Protein AF-A0A852F9A1-F1 (afdb_monomer_lite)

Organism: Peucedramus taeniatus (NCBI:txid135441)

Foldseek 3Di:
DPFDKDFQDDDVDDQVNVVVVVCVVVVQEDEDPDPPDDDVCQVPDPGHYDYGDDWAFDFPPVVLLPDPPRDPVVNVCRRAFQTQKIKDKDWDFDDDQDPVQNLQGIKIWMKMFGFPGGPPDPHRMTTGPDIDIDIDHSLRVVVVVVVVLVVLQVVLVVCVVVVVDPDCVVNVVSVCCAVVVVPNCHPVSVVD

Structure (mmCIF, N/CA/C/O backbone):
data_AF-A0A852F9A1-F1
#
_entry.id   AF-A0A852F9A1-F1
#
loop_
_atom_site.group_PDB
_atom_site.id
_atom_site.type_symbol
_atom_site.label_atom_id
_atom_site.label_alt_id
_atom_site.label_comp_id
_atom_site.label_asym_id
_atom_site.label_entity_id
_atom_site.label_seq_id
_atom_site.pdbx_PDB_ins_code
_atom_site.Cartn_x
_atom_site.Cartn_y
_atom_site.Cartn_z
_atom_site.occupancy
_atom_site.B_iso_or_equiv
_atom_site.auth_seq_id
_atom_site.auth_comp_id
_atom_site.auth_asym_id
_atom_site.auth_atom_id
_atom_site.pdbx_PDB_model_num
ATOM 1 N N . GLN A 1 1 ? 14.537 -8.995 -18.344 1.00 88.38 1 GLN A N 1
ATOM 2 C CA . GLN A 1 1 ? 14.887 -7.566 -18.459 1.00 88.38 1 GLN A CA 1
ATOM 3 C C . GLN A 1 1 ? 13.599 -6.762 -18.453 1.00 88.38 1 GLN A C 1
ATOM 5 O O . GLN A 1 1 ? 12.636 -7.253 -19.026 1.00 88.38 1 GLN A O 1
ATOM 10 N N . ASN A 1 2 ? 13.571 -5.600 -17.794 1.00 92.50 2 ASN A N 1
ATOM 11 C CA . ASN A 1 2 ? 12.428 -4.671 -17.768 1.00 92.50 2 ASN A CA 1
ATOM 12 C C . ASN A 1 2 ? 11.092 -5.335 -17.380 1.00 92.50 2 ASN A C 1
ATOM 14 O O . ASN A 1 2 ? 10.063 -5.093 -18.001 1.00 92.50 2 ASN A O 1
ATOM 18 N N . LYS A 1 3 ? 11.137 -6.208 -16.366 1.00 94.94 3 LYS A N 1
ATOM 19 C CA . LYS A 1 3 ? 9.976 -6.924 -15.826 1.00 94.94 3 LYS A CA 1
ATOM 20 C C . LYS A 1 3 ? 9.721 -6.510 -14.388 1.00 94.94 3 LYS A C 1
ATOM 22 O O . LYS A 1 3 ? 10.656 -6.182 -13.662 1.00 94.94 3 LYS A O 1
ATOM 27 N N . GLU A 1 4 ? 8.464 -6.599 -13.985 1.00 95.88 4 GLU A N 1
ATOM 28 C CA . GLU A 1 4 ? 8.004 -6.290 -12.639 1.00 95.88 4 GLU A CA 1
ATOM 29 C C . GLU A 1 4 ? 7.377 -7.534 -12.009 1.00 95.88 4 GLU A C 1
ATOM 31 O O . GLU A 1 4 ? 6.683 -8.304 -12.674 1.00 95.88 4 GLU A O 1
ATOM 36 N N . PHE A 1 5 ? 7.634 -7.738 -10.720 1.00 98.00 5 PHE A N 1
ATOM 37 C CA . PHE A 1 5 ? 7.140 -8.880 -9.961 1.00 98.00 5 PHE A CA 1
ATOM 38 C C . PHE A 1 5 ? 6.613 -8.399 -8.614 1.00 98.00 5 PHE A C 1
ATOM 40 O O . PHE A 1 5 ? 7.200 -7.509 -8.000 1.00 98.00 5 PHE A O 1
ATOM 47 N N . VAL A 1 6 ? 5.549 -9.031 -8.119 1.00 98.25 6 VAL A N 1
ATOM 48 C CA . VAL A 1 6 ? 5.147 -8.891 -6.714 1.00 98.25 6 VAL A CA 1
ATOM 49 C C . VAL A 1 6 ? 5.623 -10.115 -5.954 1.00 98.25 6 VAL A C 1
ATOM 51 O O . VAL A 1 6 ? 5.338 -11.250 -6.339 1.00 98.25 6 VAL A O 1
ATOM 54 N N . CYS A 1 7 ? 6.335 -9.869 -4.857 1.00 97.62 7 CYS A N 1
ATOM 55 C CA . CYS A 1 7 ? 6.932 -10.896 -4.018 1.00 97.62 7 CYS A CA 1
ATOM 56 C C . CYS A 1 7 ? 6.230 -10.942 -2.658 1.00 97.62 7 CYS A C 1
ATOM 58 O O . CYS A 1 7 ? 6.148 -9.944 -1.944 1.00 97.62 7 CYS A O 1
ATOM 60 N N . ARG A 1 8 ? 5.763 -12.125 -2.264 1.00 96.88 8 ARG A N 1
ATOM 61 C CA . ARG A 1 8 ? 5.312 -12.415 -0.906 1.00 96.88 8 ARG A CA 1
ATOM 62 C C . ARG A 1 8 ? 6.531 -12.640 -0.015 1.00 96.88 8 ARG A C 1
ATOM 64 O O . ARG A 1 8 ? 7.221 -13.653 -0.152 1.00 96.88 8 ARG A O 1
ATOM 71 N N . GLY A 1 9 ? 6.752 -11.710 0.910 1.00 94.81 9 GLY A N 1
ATOM 72 C CA . GLY A 1 9 ? 7.820 -11.799 1.904 1.00 94.81 9 GLY A CA 1
ATOM 73 C C . GLY A 1 9 ? 7.726 -13.040 2.796 1.00 94.81 9 GLY A C 1
ATOM 74 O O . GLY A 1 9 ? 6.699 -13.732 2.861 1.00 94.81 9 GLY A O 1
ATOM 75 N N . HIS A 1 10 ? 8.827 -13.342 3.476 1.00 95.00 10 HIS A N 1
ATOM 76 C CA . HIS A 1 10 ? 8.845 -14.311 4.565 1.00 95.00 10 HIS A CA 1
ATOM 77 C C . HIS A 1 10 ? 8.065 -13.794 5.778 1.00 95.00 10 HIS A C 1
ATOM 79 O O . HIS A 1 10 ? 7.712 -12.615 5.866 1.00 95.00 10 HIS A O 1
ATOM 85 N N . ASP A 1 11 ? 7.775 -14.692 6.716 1.00 94.25 11 ASP A N 1
ATOM 86 C CA . ASP A 1 11 ? 7.048 -14.324 7.925 1.00 94.25 11 ASP A CA 1
ATOM 87 C C . ASP A 1 11 ? 7.828 -13.243 8.682 1.00 94.25 11 ASP A C 1
ATOM 89 O O . ASP A 1 11 ? 9.016 -13.400 8.962 1.00 94.25 11 ASP A O 1
ATOM 93 N N . TYR A 1 12 ? 7.151 -12.129 8.973 1.00 94.00 12 TYR A N 1
ATOM 94 C CA . TYR A 1 12 ? 7.725 -10.939 9.614 1.00 94.00 12 TYR A CA 1
ATOM 95 C C . TYR A 1 12 ? 8.895 -10.276 8.863 1.00 94.00 12 TYR A C 1
ATOM 97 O O . TYR A 1 12 ? 9.590 -9.432 9.436 1.00 94.00 12 TYR A O 1
ATOM 105 N N . GLU A 1 13 ? 9.108 -10.602 7.587 1.00 96.56 13 GLU A N 1
ATOM 106 C CA . GLU A 1 13 ? 10.130 -9.948 6.774 1.00 96.56 13 GLU A CA 1
ATOM 107 C C . GLU A 1 13 ? 9.758 -8.481 6.538 1.00 96.56 13 GLU A C 1
ATOM 109 O O . GLU A 1 13 ? 8.669 -8.157 6.058 1.00 96.56 13 GLU A O 1
ATOM 114 N N . ARG A 1 14 ? 10.680 -7.582 6.890 1.00 96.31 14 ARG A N 1
ATOM 115 C CA . ARG A 1 14 ? 10.553 -6.148 6.612 1.00 96.31 14 ARG A CA 1
ATOM 116 C C . ARG A 1 14 ? 11.097 -5.821 5.226 1.00 96.31 14 ARG A C 1
ATOM 118 O O . ARG A 1 14 ? 11.928 -6.557 4.692 1.00 96.31 14 ARG A O 1
ATOM 125 N N . LEU A 1 15 ? 10.669 -4.686 4.676 1.00 94.88 15 LEU A N 1
ATOM 126 C CA . LEU A 1 15 ? 11.088 -4.239 3.349 1.00 94.88 15 LEU A CA 1
ATOM 127 C C . LEU A 1 15 ? 12.613 -4.107 3.243 1.00 94.88 15 LEU A C 1
ATOM 129 O O . LEU A 1 15 ? 13.186 -4.538 2.251 1.00 94.88 15 LEU A O 1
ATOM 133 N N . GLU A 1 16 ? 13.274 -3.582 4.273 1.00 95.06 16 GLU A N 1
ATOM 134 C CA . GLU A 1 16 ? 14.724 -3.374 4.285 1.00 95.06 16 GLU A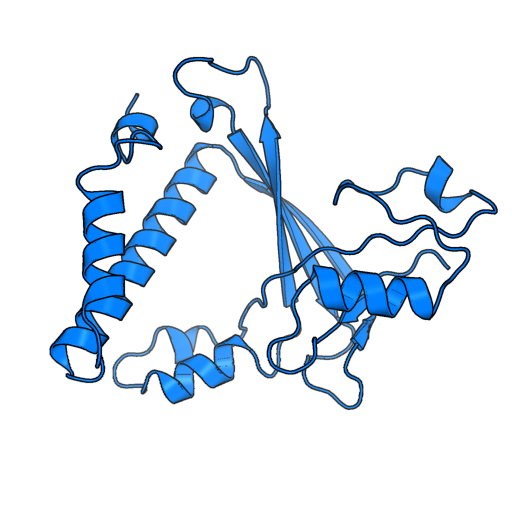 CA 1
ATOM 135 C C . GLU A 1 16 ? 15.483 -4.706 4.248 1.00 95.06 16 GLU A C 1
ATOM 137 O O . GLU A 1 16 ? 16.472 -4.847 3.531 1.00 95.06 16 GLU A O 1
ATOM 142 N N . ALA A 1 17 ? 14.988 -5.712 4.977 1.00 97.00 17 ALA A N 1
ATOM 143 C CA . ALA A 1 17 ? 15.561 -7.056 4.967 1.00 97.00 17 ALA A CA 1
ATOM 144 C C . ALA A 1 17 ? 15.373 -7.731 3.598 1.00 97.00 17 ALA A C 1
ATOM 146 O O . ALA A 1 17 ? 16.310 -8.330 3.067 1.00 97.00 17 ALA A O 1
ATOM 147 N N . PHE A 1 18 ? 14.190 -7.576 2.995 1.00 96.69 18 PHE A N 1
ATOM 148 C CA . PHE A 1 18 ? 13.917 -8.053 1.640 1.00 96.69 18 PHE A CA 1
ATOM 149 C C . PHE A 1 18 ? 14.829 -7.369 0.609 1.00 96.69 18 PHE A C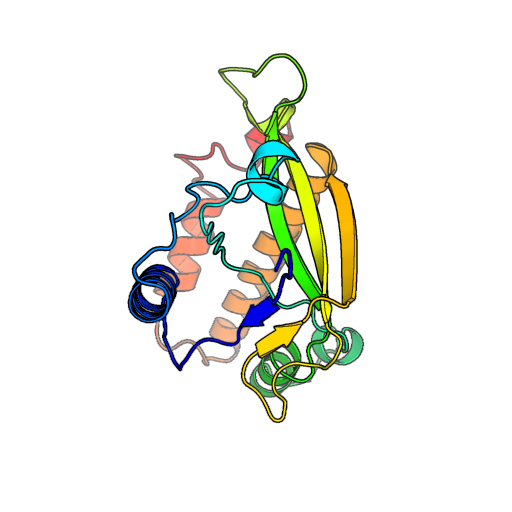 1
ATOM 151 O O . PHE A 1 18 ? 15.429 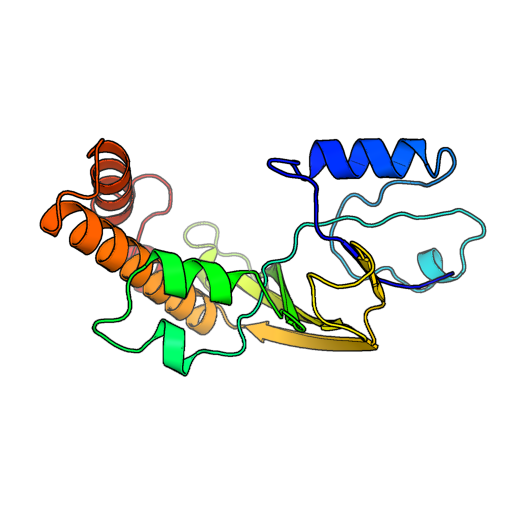-8.043 -0.226 1.00 96.69 18 PHE A O 1
ATOM 158 N N . GLN A 1 19 ? 14.984 -6.043 0.687 1.00 95.44 19 GLN A N 1
ATOM 159 C CA . GLN A 1 19 ? 15.870 -5.267 -0.184 1.00 95.44 19 GLN A CA 1
ATOM 160 C C . GLN A 1 19 ? 17.318 -5.747 -0.084 1.00 95.44 19 GLN A C 1
ATOM 162 O O . GLN A 1 19 ? 17.932 -6.030 -1.109 1.00 95.44 19 GLN A O 1
ATOM 167 N N . GLN A 1 20 ? 17.849 -5.905 1.132 1.00 95.38 20 GLN A N 1
ATOM 168 C CA . GLN A 1 20 ? 19.201 -6.431 1.344 1.00 95.38 20 GLN A CA 1
ATOM 169 C C . GLN A 1 20 ? 19.367 -7.830 0.752 1.00 95.38 20 GLN A C 1
ATOM 171 O O . GLN A 1 20 ? 20.346 -8.094 0.059 1.00 95.38 20 GLN A O 1
ATOM 176 N N . ARG A 1 21 ? 18.391 -8.717 0.972 1.00 96.38 21 ARG A N 1
ATOM 177 C CA . ARG A 1 21 ? 18.411 -10.064 0.400 1.00 96.38 21 ARG A CA 1
ATOM 178 C C . ARG A 1 21 ? 18.450 -10.026 -1.126 1.00 96.38 21 ARG A C 1
ATOM 180 O O . ARG A 1 21 ? 19.234 -10.753 -1.718 1.00 96.38 21 ARG A O 1
ATOM 187 N N . MET A 1 22 ? 17.662 -9.163 -1.763 1.00 96.31 22 MET A N 1
ATOM 188 C CA . MET A 1 22 ? 17.675 -9.042 -3.223 1.00 96.31 22 MET A CA 1
ATOM 189 C C . MET A 1 22 ? 18.955 -8.415 -3.766 1.00 96.31 22 MET A C 1
ATOM 191 O O . MET A 1 22 ? 19.452 -8.866 -4.792 1.00 96.31 22 MET A O 1
ATOM 195 N N . LEU A 1 23 ? 19.544 -7.447 -3.070 1.00 95.25 23 LEU A N 1
ATOM 196 C CA . LEU A 1 23 ? 20.838 -6.886 -3.462 1.00 95.25 23 LEU A CA 1
ATOM 197 C C . LEU A 1 23 ? 21.989 -7.892 -3.298 1.00 95.25 23 LEU A C 1
ATOM 199 O O . LEU A 1 23 ? 22.941 -7.843 -4.068 1.00 95.25 23 LEU A O 1
ATOM 203 N N . ASN A 1 24 ? 21.886 -8.843 -2.365 1.00 96.62 24 ASN A N 1
ATOM 204 C CA . ASN A 1 24 ? 22.847 -9.945 -2.260 1.00 96.62 24 ASN A CA 1
ATOM 205 C C . ASN A 1 24 ? 22.739 -10.933 -3.435 1.00 96.62 24 ASN A C 1
ATOM 207 O O . ASN A 1 24 ? 23.760 -11.431 -3.900 1.00 96.62 24 ASN A O 1
ATOM 211 N N . GLU A 1 25 ? 21.524 -11.203 -3.927 1.00 96.12 25 GLU A N 1
ATOM 212 C CA . GLU A 1 25 ? 21.300 -12.043 -5.118 1.00 96.12 25 GLU A CA 1
ATOM 213 C C . GLU A 1 25 ? 21.751 -11.343 -6.414 1.00 96.12 25 GLU A C 1
ATOM 215 O O . GLU A 1 25 ? 22.224 -11.990 -7.349 1.00 96.12 25 GLU A O 1
ATOM 220 N N . PHE A 1 26 ? 21.642 -10.011 -6.467 1.00 95.50 26 PHE A N 1
ATOM 221 C CA . PHE A 1 26 ? 22.036 -9.183 -7.610 1.00 95.50 26 PHE A CA 1
ATOM 222 C C . PHE A 1 26 ? 23.122 -8.168 -7.210 1.00 95.50 26 PHE A C 1
ATOM 224 O O . PHE A 1 26 ? 22.850 -6.968 -7.146 1.00 95.50 26 PHE A O 1
ATOM 231 N N . PRO A 1 27 ? 24.374 -8.609 -6.979 1.00 94.06 27 PRO A N 1
ATOM 232 C CA . PRO A 1 27 ? 25.421 -7.775 -6.375 1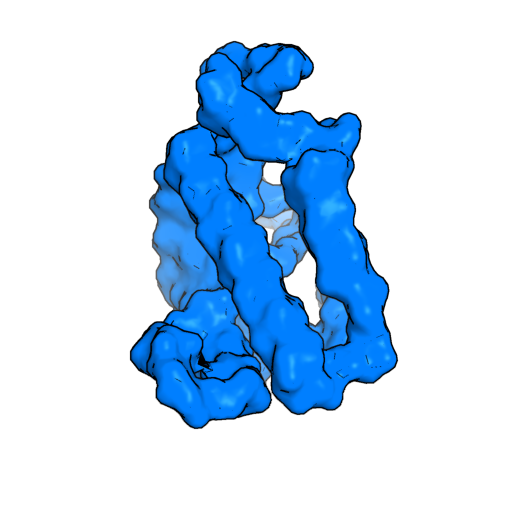.00 94.06 27 PRO A CA 1
ATOM 233 C C . PRO A 1 27 ? 25.866 -6.582 -7.235 1.00 94.06 27 PRO A C 1
ATOM 235 O O . PRO A 1 27 ? 26.466 -5.643 -6.721 1.00 94.06 27 PRO A O 1
ATOM 238 N N . HIS A 1 28 ? 25.581 -6.604 -8.539 1.00 94.31 28 HIS A N 1
ATOM 239 C CA . HIS A 1 28 ? 25.888 -5.509 -9.466 1.00 94.31 28 HIS A CA 1
ATOM 240 C C . HIS A 1 28 ? 24.690 -4.578 -9.711 1.00 94.31 28 HIS A C 1
ATOM 242 O O . HIS A 1 28 ? 24.796 -3.649 -10.512 1.00 94.31 28 HIS A O 1
ATOM 248 N N . ALA A 1 29 ? 23.545 -4.832 -9.069 1.00 95.50 29 ALA A N 1
ATOM 249 C CA . ALA A 1 29 ? 22.355 -4.020 -9.253 1.00 95.50 29 ALA A CA 1
ATOM 250 C C . ALA A 1 29 ? 22.426 -2.720 -8.446 1.00 95.50 29 ALA A C 1
ATOM 252 O O . ALA A 1 29 ? 22.774 -2.692 -7.265 1.00 95.50 29 ALA A O 1
ATOM 253 N N . ILE A 1 30 ? 22.025 -1.631 -9.088 1.00 94.44 30 ILE A N 1
ATOM 254 C CA . ILE A 1 30 ? 21.895 -0.313 -8.487 1.00 94.44 30 ILE A CA 1
ATOM 255 C C . ILE A 1 30 ? 20.485 -0.200 -7.903 1.00 94.44 30 ILE A C 1
ATOM 257 O O . ILE A 1 30 ? 19.488 -0.235 -8.630 1.00 94.44 30 ILE A O 1
ATOM 261 N N . ALA A 1 31 ? 20.400 -0.054 -6.581 1.00 93.69 31 ALA A N 1
ATOM 262 C CA . ALA A 1 31 ? 19.134 0.150 -5.886 1.00 93.69 31 ALA A CA 1
ATOM 263 C C . ALA A 1 31 ? 18.545 1.531 -6.216 1.00 93.69 31 ALA A C 1
ATOM 265 O O . ALA A 1 31 ? 19.143 2.572 -5.920 1.00 93.69 31 ALA A O 1
ATOM 266 N N . MET A 1 32 ? 17.345 1.546 -6.792 1.00 93.19 32 MET A N 1
ATOM 267 C CA . MET A 1 32 ? 16.593 2.777 -7.019 1.00 93.19 32 MET A CA 1
ATOM 268 C C . MET A 1 32 ? 16.013 3.292 -5.699 1.00 93.19 32 MET A C 1
ATOM 270 O O . MET A 1 32 ? 15.474 2.527 -4.904 1.00 93.19 32 MET A O 1
ATOM 274 N N . GLN A 1 33 ? 16.104 4.604 -5.478 1.00 85.12 33 GLN A N 1
ATOM 275 C CA . GLN A 1 33 ? 15.771 5.226 -4.187 1.00 85.12 33 GLN A CA 1
ATOM 276 C C . GLN A 1 33 ? 14.291 5.607 -4.040 1.00 85.12 33 GLN A C 1
ATOM 278 O O . GLN A 1 33 ? 13.823 5.873 -2.937 1.00 85.12 33 GLN A O 1
ATOM 283 N N . HIS A 1 34 ? 13.544 5.661 -5.142 1.00 83.31 34 HIS A N 1
ATOM 284 C CA . HIS A 1 34 ? 12.150 6.098 -5.157 1.00 83.31 34 HIS A CA 1
ATOM 285 C C . HIS A 1 34 ? 11.284 5.182 -6.017 1.00 83.31 34 HIS A C 1
ATOM 287 O O . HIS A 1 34 ? 11.763 4.608 -6.995 1.00 83.31 34 HIS A O 1
ATOM 293 N N . ALA A 1 35 ? 9.988 5.120 -5.707 1.00 83.38 35 ALA A N 1
ATOM 294 C CA . ALA A 1 35 ? 8.980 4.361 -6.453 1.00 83.38 35 ALA A CA 1
ATOM 295 C C . ALA A 1 35 ? 8.485 5.069 -7.736 1.00 83.38 35 ALA A C 1
ATOM 297 O O . ALA A 1 35 ? 7.458 4.691 -8.295 1.00 83.38 35 ALA A O 1
ATOM 298 N N . ASN A 1 36 ? 9.177 6.120 -8.197 1.00 85.12 36 ASN A N 1
ATOM 299 C CA . ASN A 1 36 ? 8.841 6.771 -9.467 1.00 85.12 36 ASN A CA 1
ATOM 300 C C . ASN A 1 36 ? 9.014 5.783 -10.619 1.00 85.12 36 ASN A C 1
ATOM 302 O O . ASN A 1 36 ? 9.962 4.996 -10.612 1.00 85.12 36 ASN A O 1
ATOM 306 N N . GLN A 1 37 ? 8.148 5.869 -11.626 1.00 83.62 37 GLN A N 1
ATOM 307 C CA . GLN A 1 37 ? 8.311 5.075 -12.835 1.00 83.62 37 GLN A CA 1
ATOM 308 C C . GLN A 1 37 ? 9.710 5.319 -13.434 1.00 83.62 37 GLN A C 1
ATOM 310 O O . GLN A 1 37 ? 10.077 6.482 -13.626 1.00 83.62 37 GLN A O 1
ATOM 315 N N . PRO A 1 38 ? 10.497 4.258 -13.696 1.00 88.56 38 PRO A N 1
ATOM 316 C CA . PRO A 1 38 ? 11.765 4.400 -14.398 1.00 88.56 38 PRO A CA 1
ATOM 317 C C . PRO A 1 38 ? 11.536 5.052 -15.764 1.00 88.56 38 PRO A C 1
ATOM 319 O O . PRO A 1 38 ? 10.556 4.739 -16.442 1.00 88.56 38 PRO A O 1
ATOM 322 N N . ASP A 1 39 ? 12.418 5.966 -16.153 1.00 89.69 39 ASP A N 1
ATOM 323 C CA . ASP A 1 39 ? 12.389 6.559 -17.486 1.00 89.69 39 ASP A CA 1
ATOM 324 C C . ASP A 1 39 ? 13.080 5.649 -18.520 1.00 89.69 39 ASP A C 1
ATOM 326 O O . ASP A 1 39 ? 13.667 4.612 -18.194 1.00 89.69 39 ASP A O 1
ATOM 330 N N . GLU A 1 40 ? 13.009 6.034 -19.796 1.00 90.31 40 GLU A N 1
ATOM 331 C CA . GLU A 1 40 ? 13.636 5.277 -20.886 1.00 90.31 40 GLU A CA 1
ATOM 332 C C . GLU A 1 40 ? 15.152 5.139 -20.725 1.00 90.31 40 GLU A C 1
ATOM 334 O O . GLU A 1 40 ? 15.714 4.131 -21.153 1.00 90.31 40 GLU A O 1
ATOM 339 N N . THR A 1 41 ? 15.812 6.100 -20.069 1.00 91.06 41 THR A N 1
ATOM 340 C CA . THR A 1 41 ? 17.262 6.046 -19.858 1.00 91.06 41 THR A CA 1
ATOM 341 C C . THR A 1 41 ? 17.636 4.888 -18.942 1.00 91.06 41 THR A C 1
ATOM 343 O O . THR A 1 41 ? 18.594 4.173 -19.225 1.00 91.06 41 THR A O 1
ATOM 346 N N . ILE A 1 42 ? 16.829 4.626 -17.910 1.00 91.50 42 ILE A N 1
ATOM 347 C CA . ILE A 1 42 ? 16.997 3.467 -17.030 1.00 91.50 42 ILE A CA 1
ATOM 348 C C . ILE A 1 42 ? 16.666 2.164 -17.766 1.00 91.50 42 ILE A C 1
ATOM 350 O O . ILE A 1 42 ? 17.375 1.174 -17.600 1.00 91.50 42 ILE A O 1
ATOM 354 N N . PHE A 1 43 ? 15.627 2.145 -18.607 1.00 89.75 43 PHE A N 1
ATOM 355 C CA . PHE A 1 43 ? 15.243 0.938 -19.353 1.00 89.75 43 PHE A CA 1
ATOM 356 C C . PHE A 1 43 ? 16.249 0.516 -20.432 1.00 89.75 43 PHE A C 1
ATOM 358 O O . PHE A 1 43 ? 16.303 -0.672 -20.769 1.00 89.75 43 PHE A O 1
ATOM 365 N N . GLN A 1 44 ? 16.994 1.473 -20.992 1.00 92.12 44 GLN A N 1
ATOM 366 C CA . GLN A 1 44 ? 17.982 1.264 -22.056 1.00 92.12 44 GLN A CA 1
ATOM 367 C C . GLN A 1 44 ? 19.424 1.176 -21.539 1.00 92.12 44 GLN A C 1
ATOM 369 O O . GLN A 1 44 ? 20.327 0.856 -22.310 1.00 92.12 44 GLN A O 1
ATOM 374 N N . ALA A 1 45 ? 19.655 1.461 -20.257 1.00 92.06 45 ALA A N 1
ATOM 375 C CA . ALA A 1 45 ? 20.981 1.401 -19.668 1.00 92.06 45 ALA A CA 1
ATOM 376 C C . ALA A 1 45 ? 21.563 -0.023 -19.693 1.00 92.06 45 ALA A C 1
ATOM 378 O O . ALA A 1 45 ? 20.856 -1.017 -19.526 1.00 92.06 45 ALA A O 1
ATOM 379 N N . GLU A 1 46 ? 22.887 -0.113 -19.835 1.00 92.75 46 GLU A N 1
ATOM 380 C CA . GLU A 1 46 ? 23.617 -1.385 -19.727 1.00 92.75 46 GLU A CA 1
ATOM 381 C C . GLU A 1 46 ? 23.713 -1.883 -18.274 1.00 92.75 46 GLU A C 1
ATOM 383 O O . GLU A 1 46 ? 23.915 -3.073 -18.024 1.00 92.75 46 GLU A O 1
ATOM 388 N N . ALA A 1 47 ? 23.564 -0.974 -17.306 1.00 93.75 47 ALA A N 1
ATOM 389 C CA . ALA A 1 47 ? 23.592 -1.294 -15.887 1.00 93.75 47 ALA A CA 1
ATOM 390 C C . ALA A 1 47 ? 22.299 -1.983 -15.423 1.00 93.75 47 ALA A C 1
ATOM 392 O O . ALA A 1 47 ? 21.218 -1.798 -15.980 1.00 93.75 47 ALA A O 1
ATOM 393 N N . GLN A 1 48 ? 22.405 -2.766 -14.349 1.00 94.44 48 GLN A N 1
ATOM 394 C CA . GLN A 1 48 ? 21.254 -3.400 -13.714 1.00 94.44 48 GLN A CA 1
ATOM 395 C C . GLN A 1 48 ? 20.664 -2.454 -12.673 1.00 94.44 48 GLN A C 1
ATOM 397 O O . GLN A 1 48 ? 21.363 -2.034 -11.757 1.00 94.44 48 GLN A O 1
ATOM 402 N N . TYR A 1 49 ? 19.374 -2.154 -12.783 1.00 95.12 49 TYR A N 1
ATOM 403 C CA . TYR A 1 49 ? 18.647 -1.361 -11.794 1.00 95.12 49 TYR A CA 1
ATOM 404 C C . TYR A 1 49 ? 17.604 -2.218 -11.095 1.00 95.12 49 TYR A C 1
ATOM 406 O O . TYR A 1 49 ? 16.916 -3.020 -11.729 1.00 95.12 49 TYR A O 1
ATOM 414 N N . LEU A 1 50 ? 17.483 -2.032 -9.782 1.00 95.56 50 LEU A N 1
ATOM 415 C CA . LEU A 1 50 ? 16.519 -2.745 -8.959 1.00 95.56 50 LEU A CA 1
ATOM 416 C C . LEU A 1 50 ? 15.666 -1.747 -8.180 1.00 95.56 50 LEU A C 1
ATOM 418 O O . LEU A 1 50 ? 16.157 -1.022 -7.315 1.00 95.56 50 LEU A O 1
ATOM 422 N N . GLN A 1 51 ? 14.374 -1.723 -8.493 1.00 95.31 51 GLN A N 1
ATOM 423 C CA . GLN A 1 51 ? 13.380 -0.927 -7.788 1.00 95.31 51 GLN A CA 1
ATOM 424 C C . GLN A 1 51 ? 12.547 -1.840 -6.894 1.00 95.31 51 GLN A C 1
ATOM 426 O O . GLN A 1 51 ? 11.948 -2.799 -7.371 1.00 95.31 51 GLN A O 1
ATOM 431 N N . ILE A 1 52 ? 12.517 -1.546 -5.595 1.00 95.44 52 ILE A N 1
ATOM 432 C CA . ILE A 1 52 ? 11.792 -2.352 -4.610 1.00 95.44 52 ILE A CA 1
ATOM 433 C C . ILE A 1 52 ? 11.026 -1.425 -3.681 1.00 95.44 52 ILE A C 1
ATOM 435 O O . ILE A 1 52 ? 11.617 -0.568 -3.024 1.00 95.44 52 ILE A O 1
ATOM 439 N N . TYR A 1 53 ? 9.724 -1.654 -3.576 1.00 94.81 53 TYR A N 1
ATOM 440 C CA . TYR A 1 53 ? 8.823 -0.938 -2.685 1.00 94.81 53 TYR A CA 1
ATOM 441 C C . TYR A 1 53 ? 7.729 -1.884 -2.178 1.00 94.81 53 TYR A C 1
ATOM 443 O O . TYR A 1 53 ? 7.467 -2.935 -2.764 1.00 94.81 53 TYR A O 1
ATOM 451 N N . ALA A 1 54 ? 7.111 -1.528 -1.054 1.00 95.44 54 ALA A N 1
ATOM 452 C CA . ALA A 1 54 ? 6.013 -2.303 -0.494 1.00 95.44 54 ALA A CA 1
ATOM 453 C C . ALA A 1 54 ? 4.709 -2.031 -1.256 1.00 95.44 54 ALA A C 1
ATOM 455 O O . ALA A 1 54 ? 4.409 -0.893 -1.615 1.00 95.44 54 ALA A O 1
ATOM 456 N N . VAL A 1 55 ? 3.910 -3.081 -1.443 1.00 97.19 55 VAL A N 1
ATOM 457 C CA . VAL A 1 55 ? 2.565 -3.007 -2.020 1.00 97.19 55 VAL A CA 1
ATOM 458 C C . VAL A 1 55 ? 1.549 -3.598 -1.046 1.00 97.19 55 VAL A C 1
ATOM 460 O O . VAL A 1 55 ? 1.860 -4.497 -0.264 1.00 97.19 55 VAL A O 1
ATOM 463 N N . THR A 1 56 ? 0.320 -3.099 -1.093 1.00 96.94 56 THR A N 1
ATOM 464 C CA . THR A 1 56 ? -0.798 -3.554 -0.263 1.00 96.94 56 THR A CA 1
ATOM 465 C C . THR A 1 56 ? -1.697 -4.485 -1.080 1.00 96.94 56 THR A C 1
ATOM 467 O O . THR A 1 56 ? -2.061 -4.126 -2.202 1.00 96.94 56 THR A O 1
ATOM 470 N N . PRO A 1 57 ? -2.082 -5.665 -0.562 1.00 97.56 57 PRO A N 1
ATOM 471 C CA . PRO A 1 57 ? -3.019 -6.549 -1.249 1.00 97.56 57 PRO A CA 1
ATOM 472 C C . PRO A 1 57 ? -4.404 -5.903 -1.376 1.00 97.56 57 PRO A C 1
ATOM 474 O O . PRO A 1 57 ? -4.875 -5.244 -0.448 1.00 97.56 57 PRO A O 1
ATOM 477 N N . ILE A 1 58 ? -5.075 -6.129 -2.505 1.00 97.12 58 ILE A N 1
ATOM 478 C CA . ILE A 1 58 ? -6.473 -5.749 -2.731 1.00 97.12 58 ILE A CA 1
ATOM 479 C C . ILE A 1 58 ? -7.321 -7.028 -2.676 1.00 97.12 58 ILE A C 1
ATOM 481 O O . ILE A 1 58 ? -7.274 -7.829 -3.612 1.00 97.12 58 ILE A O 1
ATOM 485 N N . PRO A 1 59 ? -8.100 -7.243 -1.602 1.00 95.31 59 PRO A N 1
ATOM 486 C CA . PRO A 1 59 ? -8.928 -8.436 -1.468 1.00 95.31 59 PRO A CA 1
ATOM 487 C C . PRO A 1 59 ? -10.072 -8.461 -2.485 1.00 95.31 59 PRO A C 1
ATOM 489 O O . PRO A 1 59 ? -10.779 -7.465 -2.649 1.00 95.31 59 PRO A O 1
ATOM 492 N N . GLU A 1 60 ? -10.305 -9.616 -3.108 1.00 89.56 60 GLU A N 1
ATOM 493 C CA . GLU A 1 60 ? -11.408 -9.797 -4.066 1.00 89.56 60 GLU A CA 1
ATOM 494 C C . GLU A 1 60 ? -12.755 -10.038 -3.378 1.00 89.56 60 GLU A C 1
ATOM 496 O O . GLU A 1 60 ? -13.785 -9.524 -3.806 1.00 89.56 60 GLU A O 1
ATOM 501 N N . ASN A 1 61 ? -12.752 -10.780 -2.267 1.00 89.19 61 ASN A N 1
ATOM 502 C CA . ASN A 1 61 ? -13.963 -11.209 -1.563 1.00 89.19 61 ASN A CA 1
ATOM 503 C C . ASN A 1 61 ? -14.519 -10.110 -0.640 1.00 89.19 61 ASN A C 1
ATOM 505 O O . ASN A 1 61 ? -14.611 -10.291 0.577 1.00 89.19 61 ASN A O 1
ATOM 509 N N . GLN A 1 62 ? -14.891 -8.962 -1.211 1.00 88.06 62 GLN A N 1
ATOM 510 C CA . GLN A 1 62 ? -15.440 -7.822 -0.464 1.00 88.06 62 GLN A CA 1
ATOM 511 C C . GLN A 1 62 ? -16.722 -8.188 0.293 1.00 88.06 62 GLN A C 1
ATOM 513 O O . GLN A 1 62 ? -16.905 -7.748 1.425 1.00 88.06 62 GLN A O 1
ATOM 518 N N . GLU A 1 63 ? -17.550 -9.071 -0.268 1.00 88.75 63 GLU A N 1
ATOM 519 C CA . GLU A 1 63 ? -18.766 -9.566 0.386 1.00 88.75 63 GLU A CA 1
ATOM 520 C C . GLU A 1 63 ? -18.467 -10.230 1.737 1.00 88.75 63 GLU A C 1
ATOM 522 O O . GLU A 1 63 ? -19.114 -9.932 2.737 1.00 88.75 63 GLU A O 1
ATOM 527 N N . VAL A 1 64 ? -17.437 -11.082 1.808 1.00 90.31 64 VAL A N 1
ATOM 528 C CA . VAL A 1 64 ? -17.024 -11.744 3.058 1.00 90.31 64 VAL A CA 1
ATOM 529 C C . VAL A 1 64 ? -16.491 -10.725 4.067 1.00 90.31 64 VAL A C 1
ATOM 531 O O . VAL A 1 64 ? -16.755 -10.828 5.266 1.00 90.31 64 VAL A O 1
ATOM 534 N N . LEU A 1 65 ? -15.744 -9.725 3.596 1.00 88.88 65 LEU A N 1
ATOM 535 C CA . LEU A 1 65 ? -15.148 -8.705 4.458 1.00 88.88 65 LEU A CA 1
ATOM 536 C C . LEU A 1 65 ? -16.197 -7.764 5.059 1.00 88.88 65 LEU A C 1
ATOM 538 O O . LEU A 1 65 ? -16.074 -7.373 6.223 1.00 88.88 65 LEU A O 1
ATOM 542 N N . GLN A 1 66 ? -17.233 -7.438 4.291 1.00 87.31 66 GLN A N 1
ATOM 543 C CA . GLN A 1 66 ? -18.291 -6.513 4.691 1.00 87.31 66 GLN A CA 1
ATOM 544 C C . GLN A 1 66 ? -19.437 -7.203 5.437 1.00 87.31 66 GLN A C 1
ATOM 546 O O . GLN A 1 66 ? -20.164 -6.542 6.169 1.00 87.31 66 GLN A O 1
ATOM 551 N N . ARG A 1 67 ? -19.585 -8.527 5.314 1.00 88.94 67 ARG A N 1
ATOM 552 C CA . ARG A 1 67 ? -20.672 -9.263 5.965 1.00 88.94 67 ARG A CA 1
ATOM 553 C C . ARG A 1 67 ? -20.540 -9.282 7.487 1.00 88.94 67 ARG A C 1
ATOM 555 O O . ARG A 1 67 ? -19.488 -9.617 8.046 1.00 88.94 67 ARG A O 1
ATOM 562 N N . ASP A 1 68 ? -21.647 -8.972 8.150 1.00 85.75 68 ASP A N 1
ATOM 563 C CA . ASP A 1 68 ? -21.781 -9.064 9.600 1.00 85.75 68 ASP A CA 1
ATOM 564 C C . ASP A 1 68 ? -21.846 -10.518 10.077 1.00 85.75 68 ASP A C 1
ATOM 566 O O . ASP A 1 68 ? -22.265 -11.427 9.357 1.00 85.75 68 ASP A O 1
ATOM 570 N N . GLY A 1 69 ? -21.401 -10.748 11.312 1.00 85.38 69 GLY A N 1
ATOM 571 C CA . GLY A 1 69 ? -21.388 -12.074 11.936 1.00 85.38 69 GLY A CA 1
ATOM 572 C C . GLY A 1 69 ? -20.271 -13.006 11.455 1.00 85.38 69 GLY A C 1
ATOM 573 O O . GLY A 1 69 ? -20.101 -14.074 12.037 1.00 85.38 69 GLY A O 1
ATOM 574 N N . ILE A 1 70 ? -19.478 -12.615 10.447 1.00 88.38 70 ILE A N 1
ATOM 575 C CA . ILE A 1 70 ? -18.259 -13.344 10.074 1.00 88.38 70 ILE A CA 1
ATOM 576 C C . ILE A 1 70 ? -17.122 -12.977 11.043 1.00 88.38 70 ILE A C 1
ATOM 578 O O . ILE A 1 70 ? -16.772 -11.798 11.134 1.00 88.38 70 ILE A O 1
ATOM 582 N N . PRO A 1 71 ? -16.506 -13.964 11.722 1.00 86.56 71 PRO A N 1
ATOM 583 C CA . PRO A 1 71 ? -15.355 -13.747 12.594 1.00 86.56 71 PRO A CA 1
ATOM 584 C C . PRO A 1 71 ? -14.150 -13.078 11.910 1.00 86.56 71 PRO A C 1
ATOM 586 O O . PRO A 1 71 ? -13.810 -13.374 10.760 1.00 86.56 71 PRO A O 1
ATOM 589 N N . ASP A 1 72 ? -13.439 -12.225 12.651 1.00 84.00 72 ASP A N 1
ATOM 590 C CA . ASP A 1 72 ? -12.303 -11.446 12.138 1.00 84.00 72 ASP A CA 1
ATOM 591 C C . ASP A 1 72 ? -11.130 -12.302 11.645 1.00 84.00 72 ASP A C 1
ATOM 593 O O . ASP A 1 72 ? -10.417 -11.895 10.726 1.00 84.00 72 ASP A O 1
ATOM 597 N N . ASN A 1 73 ? -10.925 -13.500 12.199 1.00 87.06 73 ASN A N 1
ATOM 598 C CA . ASN A 1 73 ? -9.899 -14.434 11.724 1.00 87.06 73 ASN A CA 1
ATOM 599 C C . ASN A 1 73 ? -10.205 -14.944 10.304 1.00 87.06 73 ASN A C 1
ATOM 601 O O . ASN A 1 73 ? -9.291 -15.046 9.486 1.00 87.06 73 ASN A O 1
ATOM 605 N N . ILE A 1 74 ? -11.482 -15.184 9.983 1.00 91.69 74 ILE A N 1
ATOM 606 C CA . ILE A 1 74 ? -11.915 -15.548 8.629 1.00 91.69 74 ILE A CA 1
ATOM 607 C C . ILE A 1 74 ? -11.715 -14.356 7.693 1.00 91.69 74 ILE A C 1
ATOM 609 O O . ILE A 1 74 ? -11.086 -14.498 6.646 1.00 91.69 74 ILE A O 1
ATOM 613 N N . LYS A 1 75 ? -12.162 -13.156 8.087 1.00 91.50 75 LYS A N 1
ATOM 614 C CA . LYS A 1 75 ? -11.938 -11.935 7.291 1.00 91.50 75 LYS A CA 1
ATOM 615 C C . LYS A 1 75 ? -10.447 -11.700 7.033 1.00 91.50 75 LYS A C 1
ATOM 617 O O . LYS A 1 75 ? -10.058 -11.359 5.922 1.00 91.50 75 LYS A O 1
ATOM 622 N N . SER A 1 76 ? -9.600 -11.924 8.035 1.00 91.44 76 SER A N 1
ATOM 623 C CA . SER A 1 76 ? -8.146 -11.760 7.929 1.00 91.44 76 SER A CA 1
ATOM 624 C C . SER A 1 76 ? -7.511 -12.722 6.927 1.00 91.44 76 SER A C 1
ATOM 626 O O . SER A 1 76 ? -6.602 -12.315 6.209 1.00 91.44 76 SER A O 1
ATOM 628 N N . PHE A 1 77 ? -8.018 -13.954 6.805 1.00 94.12 77 PHE A N 1
ATOM 629 C CA . PHE A 1 77 ? -7.559 -14.891 5.778 1.00 94.12 77 PHE A CA 1
ATOM 630 C C . PHE A 1 77 ? -7.782 -14.335 4.364 1.00 94.12 77 PHE A C 1
ATOM 632 O O . PHE A 1 77 ? -6.842 -14.285 3.572 1.00 94.12 77 PHE A O 1
ATOM 639 N N . TYR A 1 78 ? -8.990 -13.848 4.067 1.00 94.75 78 TYR A N 1
ATOM 640 C CA . TYR A 1 78 ? -9.334 -13.304 2.747 1.00 94.75 78 TYR A CA 1
ATOM 641 C C . TYR A 1 78 ? -8.641 -11.979 2.421 1.00 94.75 78 TYR A C 1
ATOM 643 O O . TYR A 1 78 ? -8.545 -11.617 1.253 1.00 94.75 78 TYR A O 1
ATOM 651 N N . LYS A 1 79 ? -8.122 -11.261 3.426 1.00 93.69 79 LYS A N 1
ATOM 652 C CA . LYS A 1 79 ? -7.347 -10.035 3.190 1.00 93.69 79 LYS A CA 1
ATOM 653 C C . LYS A 1 79 ? -6.003 -10.290 2.502 1.00 93.69 79 LYS A C 1
ATOM 655 O O . LYS A 1 79 ? -5.462 -9.370 1.899 1.00 93.69 79 LYS A O 1
ATOM 660 N N . VAL A 1 80 ? -5.442 -11.497 2.628 1.00 93.81 80 VAL A N 1
ATOM 661 C CA . VAL A 1 80 ? -4.049 -11.782 2.225 1.00 93.81 80 VAL A CA 1
ATOM 662 C C . VAL A 1 80 ? -3.860 -13.102 1.471 1.00 93.81 80 VAL A C 1
ATOM 664 O O . VAL A 1 80 ? -2.729 -13.451 1.133 1.00 93.81 80 VAL A O 1
ATOM 667 N N . ASN A 1 81 ? -4.933 -13.850 1.205 1.00 93.44 81 ASN A N 1
ATOM 668 C CA . ASN A 1 81 ? -4.882 -15.092 0.432 1.00 93.44 81 ASN A CA 1
ATOM 669 C C . ASN A 1 81 ? -5.769 -15.004 -0.806 1.00 93.44 81 ASN A C 1
ATOM 671 O O . ASN A 1 81 ? -6.821 -14.371 -0.766 1.00 93.44 81 ASN A O 1
ATOM 675 N N . HIS A 1 82 ? -5.331 -15.665 -1.882 1.00 94.56 82 HIS A N 1
ATOM 676 C CA . HIS A 1 82 ? -5.947 -15.596 -3.210 1.00 94.56 82 HIS A CA 1
ATOM 677 C C . HIS A 1 82 ? -6.027 -14.159 -3.739 1.00 94.56 82 HIS A C 1
ATOM 679 O O . HIS A 1 82 ? -7.062 -13.701 -4.209 1.00 94.56 82 HIS A O 1
ATOM 685 N N . ILE A 1 83 ? -4.911 -13.436 -3.631 1.00 97.50 83 ILE A N 1
ATOM 686 C CA . ILE A 1 83 ? -4.812 -12.038 -4.043 1.00 97.50 83 ILE A CA 1
ATOM 687 C C . ILE A 1 83 ? -4.163 -11.955 -5.419 1.00 97.50 83 ILE A C 1
ATOM 689 O O . ILE A 1 83 ? -3.002 -12.333 -5.584 1.00 97.50 83 ILE A O 1
ATOM 693 N N . TRP A 1 84 ? -4.902 -11.422 -6.386 1.00 97.94 84 TRP A N 1
ATOM 694 C CA . TRP A 1 84 ? -4.422 -11.146 -7.743 1.00 97.94 84 TRP A CA 1
ATOM 695 C C . TRP A 1 84 ? -3.955 -9.705 -7.931 1.00 97.94 84 TRP A C 1
ATOM 697 O O . TRP A 1 84 ? -3.145 -9.421 -8.812 1.00 97.94 84 TRP A O 1
ATOM 707 N N . ARG A 1 85 ? -4.479 -8.791 -7.109 1.00 98.38 85 ARG A N 1
ATOM 708 C CA . ARG A 1 85 ? -4.320 -7.348 -7.274 1.00 98.38 85 ARG A CA 1
ATOM 709 C C . ARG A 1 85 ? -3.607 -6.745 -6.078 1.00 98.38 85 ARG A C 1
ATOM 711 O O . ARG A 1 85 ? -3.959 -7.015 -4.932 1.00 98.38 85 ARG A O 1
ATOM 718 N N . PHE A 1 86 ? -2.636 -5.891 -6.349 1.00 98.44 86 PHE A N 1
ATOM 719 C CA . PHE A 1 86 ? -1.859 -5.179 -5.342 1.00 98.44 86 PHE A CA 1
ATOM 720 C C . PHE A 1 86 ? -1.828 -3.703 -5.692 1.00 98.44 86 PHE A C 1
ATOM 722 O O . PHE A 1 86 ? -1.869 -3.358 -6.868 1.00 98.44 86 PHE A O 1
ATOM 729 N N . ARG A 1 87 ? -1.753 -2.825 -4.696 1.00 97.19 87 ARG A N 1
ATOM 730 C CA . ARG A 1 87 ? -1.627 -1.388 -4.933 1.00 97.19 87 ARG A CA 1
ATOM 731 C C . ARG A 1 87 ? -0.513 -0.753 -4.133 1.00 97.19 87 ARG A C 1
ATOM 733 O O . ARG A 1 87 ? -0.210 -1.194 -3.025 1.00 97.19 87 ARG A O 1
ATOM 740 N N . TYR A 1 88 ? 0.028 0.325 -4.666 1.00 96.25 88 TYR A N 1
ATOM 741 C CA . TYR A 1 88 ? 0.826 1.275 -3.911 1.00 96.25 88 TYR A CA 1
ATOM 742 C C . TYR A 1 88 ? 0.447 2.694 -4.313 1.00 96.25 88 TYR A C 1
ATOM 744 O O . TYR A 1 88 ? -0.010 2.941 -5.431 1.00 96.25 88 TYR A O 1
ATOM 752 N N . ASP A 1 89 ? 0.653 3.604 -3.371 1.00 95.56 89 ASP A N 1
ATOM 753 C CA . ASP A 1 89 ? 0.238 4.992 -3.471 1.00 95.56 89 ASP A CA 1
ATOM 754 C C . ASP A 1 89 ? 1.477 5.881 -3.371 1.00 95.56 89 ASP A C 1
ATOM 756 O O . ASP A 1 89 ? 2.284 5.743 -2.445 1.00 95.56 89 ASP A O 1
ATOM 760 N N . ARG A 1 90 ? 1.635 6.792 -4.330 1.00 94.69 90 ARG A N 1
ATOM 761 C CA . ARG A 1 90 ? 2.722 7.768 -4.373 1.00 94.69 90 ARG A CA 1
ATOM 762 C C . ARG A 1 90 ? 2.148 9.176 -4.192 1.00 94.69 90 ARG A C 1
ATOM 764 O O . ARG A 1 90 ? 1.457 9.660 -5.088 1.00 94.69 90 ARG A O 1
ATOM 771 N N . PRO A 1 91 ? 2.411 9.852 -3.061 1.00 94.19 91 PRO A N 1
ATOM 772 C CA . PRO A 1 91 ? 1.959 11.221 -2.862 1.00 94.19 91 PRO A CA 1
ATOM 773 C C . PRO A 1 91 ? 2.764 12.190 -3.731 1.00 94.19 91 PRO A C 1
ATOM 775 O O . PRO A 1 91 ? 3.980 12.050 -3.880 1.00 94.19 91 PRO A O 1
ATOM 778 N N . PHE A 1 92 ? 2.097 13.201 -4.277 1.00 93.88 92 PHE A N 1
ATOM 779 C CA . PHE A 1 92 ? 2.729 14.283 -5.024 1.00 93.88 92 PHE A CA 1
ATOM 780 C C . PHE A 1 92 ? 1.892 15.563 -4.945 1.00 93.88 92 PHE A C 1
ATOM 782 O O . PHE A 1 92 ? 0.711 15.523 -4.616 1.00 93.88 92 PHE A O 1
ATOM 789 N N . HIS A 1 93 ? 2.496 16.716 -5.235 1.00 93.81 93 HIS A N 1
ATOM 790 C CA . HIS A 1 93 ? 1.777 17.991 -5.219 1.00 93.81 93 HIS A CA 1
ATOM 791 C C . HIS A 1 93 ? 1.477 18.489 -6.632 1.00 93.81 93 HIS A C 1
ATOM 793 O O . HIS A 1 93 ? 2.370 18.508 -7.481 1.00 93.81 93 HIS A O 1
ATOM 799 N N . LYS A 1 94 ? 0.243 18.956 -6.867 1.00 93.69 94 LYS A N 1
ATOM 800 C CA . LYS A 1 94 ? -0.113 19.731 -8.067 1.00 93.69 94 LYS A CA 1
ATOM 801 C C . LYS A 1 94 ? -0.414 21.178 -7.696 1.00 93.69 94 LYS A C 1
ATOM 803 O O . LYS A 1 94 ? -1.226 21.440 -6.814 1.00 93.69 94 LYS A O 1
ATOM 808 N N . GLY A 1 95 ? 0.197 22.112 -8.421 1.00 89.56 95 GLY A N 1
ATOM 809 C CA . GLY A 1 95 ? 0.078 23.544 -8.148 1.00 89.56 95 GLY A CA 1
ATOM 810 C C . GLY A 1 95 ? 0.965 24.007 -6.991 1.00 89.56 95 GLY A C 1
ATOM 811 O O . GLY A 1 95 ? 1.910 23.325 -6.592 1.00 89.56 95 GLY A O 1
ATOM 812 N N . THR A 1 96 ? 0.684 25.199 -6.468 1.00 89.62 96 THR A N 1
ATOM 813 C CA . THR A 1 96 ? 1.470 25.791 -5.381 1.00 89.62 96 THR A CA 1
ATOM 814 C C . THR A 1 96 ? 1.219 25.042 -4.077 1.00 89.62 96 THR A C 1
ATOM 816 O O . THR A 1 96 ? 0.079 24.903 -3.636 1.00 89.62 96 THR A O 1
ATOM 819 N N . LYS A 1 97 ? 2.292 24.568 -3.439 1.00 89.06 97 LYS A N 1
ATOM 820 C CA . LYS A 1 97 ? 2.214 23.967 -2.107 1.00 89.06 97 LYS A CA 1
ATOM 821 C C . LYS A 1 97 ? 1.886 25.047 -1.076 1.00 89.06 97 LYS A C 1
ATOM 823 O O . LYS A 1 97 ? 2.675 25.970 -0.877 1.00 89.06 97 LYS A O 1
ATOM 828 N N . ASP A 1 98 ? 0.729 24.919 -0.438 1.00 86.62 98 ASP A N 1
ATOM 829 C CA . ASP A 1 98 ? 0.374 25.732 0.719 1.00 86.62 98 ASP A CA 1
ATOM 830 C C . ASP A 1 98 ? 1.246 25.288 1.905 1.00 86.62 98 ASP A C 1
ATOM 832 O O . ASP A 1 98 ? 1.355 24.097 2.204 1.00 86.62 98 ASP A O 1
ATOM 836 N N . LYS A 1 99 ? 1.941 26.250 2.521 1.00 86.88 99 LYS A N 1
ATOM 837 C CA . LYS A 1 99 ? 2.858 26.001 3.642 1.00 86.88 99 LYS A CA 1
ATOM 838 C C . LYS A 1 99 ? 2.115 25.735 4.948 1.00 86.88 99 LYS A C 1
ATOM 840 O O . LYS A 1 99 ? 2.656 25.040 5.800 1.00 86.88 99 LYS A O 1
ATOM 845 N N . GLU A 1 100 ? 0.909 26.274 5.088 1.00 88.44 100 GLU A N 1
ATOM 846 C CA . GLU A 1 100 ? 0.068 26.082 6.266 1.00 88.44 100 GLU A CA 1
ATOM 847 C C . GLU A 1 100 ? -0.733 24.787 6.150 1.00 88.44 100 GLU A C 1
ATOM 849 O O . GLU A 1 100 ? -0.897 24.077 7.140 1.00 88.44 100 GLU A O 1
ATOM 854 N N . ASN A 1 101 ? -1.203 24.458 4.942 1.00 89.94 101 ASN A N 1
ATOM 855 C CA . ASN A 1 101 ? -2.025 23.278 4.699 1.00 89.94 101 ASN A CA 1
ATOM 856 C C . ASN A 1 101 ? -1.629 22.544 3.410 1.00 89.94 101 ASN A C 1
ATOM 858 O O . ASN A 1 101 ? -2.248 22.687 2.353 1.00 89.94 101 ASN A O 1
ATOM 862 N N . GLU A 1 102 ? -0.610 21.691 3.515 1.00 90.44 102 GLU A N 1
ATOM 863 C CA . GLU A 1 102 ? -0.108 20.930 2.370 1.00 90.44 102 GLU A CA 1
ATOM 864 C C . GLU A 1 102 ? -1.138 19.966 1.763 1.00 90.44 102 GLU A C 1
ATOM 866 O O . GLU A 1 102 ? -1.012 19.596 0.593 1.00 90.44 102 GLU A O 1
ATOM 871 N N . PHE A 1 103 ? -2.176 19.593 2.519 1.00 91.38 103 PHE A N 1
ATOM 872 C CA . PHE A 1 103 ? -3.200 18.656 2.068 1.00 91.38 103 PHE A CA 1
ATOM 873 C C . PHE A 1 103 ? -4.023 19.216 0.909 1.00 91.38 103 PHE A C 1
ATOM 875 O O . PHE A 1 103 ? -4.454 18.439 0.066 1.00 91.38 103 PHE A O 1
ATOM 882 N N . LYS A 1 104 ? -4.160 20.544 0.784 1.00 91.62 104 LYS A N 1
ATOM 883 C CA . LYS A 1 104 ? -4.920 21.205 -0.296 1.00 91.62 104 LYS A CA 1
ATOM 884 C C . LYS A 1 104 ? -4.413 20.893 -1.698 1.00 91.62 104 LYS A C 1
ATOM 886 O O . LYS A 1 104 ? -5.182 20.920 -2.654 1.00 91.62 104 LYS A O 1
ATOM 891 N N . SER A 1 105 ? -3.120 20.616 -1.828 1.00 93.50 105 SER A N 1
ATOM 892 C CA . SER A 1 105 ? -2.487 20.281 -3.101 1.00 93.50 105 SER A CA 1
ATOM 893 C C . SER A 1 105 ? -1.904 18.876 -3.121 1.00 93.50 105 SER A C 1
ATOM 895 O O . SER A 1 105 ? -1.196 18.555 -4.070 1.00 93.50 105 SER A O 1
ATOM 897 N N . LEU A 1 106 ? -2.171 18.048 -2.105 1.00 94.88 106 LEU A N 1
ATOM 898 C CA . LEU A 1 106 ? -1.646 16.689 -1.992 1.00 94.88 106 LEU A CA 1
ATOM 899 C C . LEU A 1 106 ? -2.490 15.707 -2.812 1.00 94.88 106 LEU A C 1
ATOM 901 O O . LEU A 1 106 ? -3.531 15.227 -2.364 1.00 94.88 106 LEU A O 1
ATOM 905 N N . TRP A 1 107 ? -2.014 15.401 -4.010 1.00 96.38 107 TRP A N 1
ATOM 906 C CA . TRP A 1 107 ? -2.547 14.350 -4.866 1.00 96.38 107 TRP A CA 1
ATOM 907 C C . TRP A 1 107 ? -1.877 13.015 -4.548 1.00 96.38 107 TRP A C 1
ATOM 909 O O . TRP A 1 107 ? -0.771 12.958 -4.002 1.00 96.38 107 TRP A O 1
ATOM 919 N N . VAL A 1 108 ? -2.544 11.929 -4.919 1.00 96.81 108 VAL A N 1
ATOM 920 C CA . VAL A 1 108 ? -1.995 10.577 -4.803 1.00 96.81 108 VAL A CA 1
ATOM 921 C C . VAL A 1 108 ? -2.070 9.898 -6.156 1.00 96.81 108 VAL A C 1
ATOM 923 O O . VAL A 1 108 ? -3.135 9.796 -6.750 1.00 96.81 108 VAL A O 1
ATOM 926 N N . GLU A 1 109 ? -0.938 9.420 -6.651 1.00 96.44 109 GLU A N 1
ATOM 927 C CA . GLU A 1 109 ? -0.891 8.521 -7.796 1.00 96.44 109 GLU A CA 1
ATOM 928 C C . GLU A 1 109 ? -0.971 7.094 -7.260 1.00 96.44 109 GLU A C 1
ATOM 930 O O . GLU A 1 109 ? -0.051 6.606 -6.600 1.00 96.44 109 GLU A O 1
ATOM 935 N N . ARG A 1 110 ? -2.093 6.430 -7.516 1.00 97.00 110 ARG A N 1
ATOM 936 C CA . ARG A 1 110 ? -2.334 5.048 -7.127 1.00 97.00 110 ARG A CA 1
ATOM 937 C C . ARG A 1 110 ? -2.068 4.139 -8.307 1.00 97.00 110 ARG A C 1
ATOM 939 O O . ARG A 1 110 ? -2.738 4.218 -9.336 1.00 97.00 110 ARG A O 1
ATOM 946 N N . THR A 1 111 ? -1.138 3.218 -8.116 1.00 97.19 111 THR A N 1
ATOM 947 C CA . THR A 1 111 ? -0.838 2.178 -9.094 1.00 97.19 111 THR A CA 1
ATOM 948 C C . THR A 1 111 ? -1.393 0.850 -8.607 1.00 97.19 111 THR A C 1
ATOM 950 O O . THR A 1 111 ? -1.089 0.416 -7.498 1.00 97.19 111 THR A O 1
ATOM 953 N N . THR A 1 112 ? -2.195 0.192 -9.442 1.00 98.12 112 THR A N 1
ATOM 954 C CA . THR A 1 112 ? -2.674 -1.177 -9.239 1.00 98.12 112 THR A CA 1
ATOM 955 C C . THR A 1 112 ? -1.919 -2.128 -10.158 1.00 98.12 112 THR A C 1
ATOM 957 O O . THR A 1 112 ? -1.891 -1.946 -11.374 1.00 98.12 112 THR A O 1
ATOM 960 N N . LEU A 1 113 ? -1.323 -3.154 -9.563 1.00 98.25 113 LEU A N 1
ATOM 961 C CA . LEU A 1 113 ? -0.608 -4.239 -10.216 1.00 98.25 113 LEU A CA 1
ATOM 962 C C . LEU A 1 113 ? -1.501 -5.479 -10.227 1.00 98.25 113 LEU A C 1
ATOM 964 O O . LEU A 1 113 ? -2.049 -5.858 -9.189 1.00 98.25 113 LEU A O 1
ATOM 968 N N . ILE A 1 114 ? -1.638 -6.106 -11.388 1.00 98.56 114 ILE A N 1
ATOM 969 C CA . ILE A 1 114 ? -2.430 -7.318 -11.603 1.00 98.56 114 ILE A CA 1
ATOM 970 C C . ILE A 1 114 ? -1.458 -8.429 -11.983 1.00 98.56 114 ILE A C 1
ATOM 972 O O . ILE A 1 114 ? -0.688 -8.273 -12.929 1.00 98.56 114 ILE A O 1
ATOM 976 N N . LEU A 1 115 ? -1.454 -9.520 -11.220 1.00 98.50 115 LEU A N 1
ATOM 977 C CA . LEU A 1 115 ? -0.531 -10.635 -11.426 1.00 98.50 115 LEU A CA 1
ATOM 978 C C . LEU A 1 115 ? -1.069 -11.671 -12.408 1.00 98.50 115 LEU A C 1
ATOM 980 O O . LEU A 1 115 ? -2.270 -11.910 -12.467 1.00 98.50 115 LEU A O 1
ATOM 984 N N . VAL A 1 116 ? -0.148 -12.383 -13.061 1.00 98.19 116 VAL A N 1
ATOM 985 C CA . VAL A 1 116 ? -0.460 -13.577 -13.872 1.00 98.19 116 VAL A CA 1
ATOM 986 C C . VAL A 1 116 ? -1.018 -14.747 -13.045 1.00 98.19 116 VAL A C 1
ATOM 988 O O . VAL A 1 116 ? -1.648 -15.650 -13.587 1.00 98.19 116 VAL A O 1
ATOM 991 N N . GLN A 1 117 ? -0.762 -14.765 -11.732 1.00 97.88 117 GLN A N 1
ATOM 992 C CA . GLN A 1 117 ? -1.269 -15.768 -10.795 1.00 97.88 117 GLN A CA 1
ATOM 993 C C . GLN A 1 117 ? -1.414 -15.167 -9.392 1.00 97.88 117 GLN A C 1
ATOM 995 O O . GLN A 1 117 ? -0.590 -14.357 -8.968 1.00 97.88 117 GLN A O 1
ATOM 1000 N N . SER A 1 118 ? -2.438 -15.588 -8.643 1.00 97.38 118 SER A N 1
ATOM 1001 C CA . SER A 1 118 ? -2.657 -15.116 -7.273 1.00 97.38 118 SER A CA 1
ATOM 1002 C C . SER A 1 118 ? -1.543 -15.508 -6.303 1.00 97.38 118 SER A C 1
ATOM 1004 O O . SER A 1 118 ? -1.013 -16.620 -6.367 1.00 97.38 118 SER A O 1
ATOM 1006 N N . LEU A 1 119 ? -1.307 -14.663 -5.300 1.00 97.31 119 LEU A N 1
ATOM 1007 C CA . LEU A 1 119 ? -0.529 -15.010 -4.111 1.00 97.31 119 LEU A CA 1
ATOM 1008 C C . LEU A 1 119 ? -1.454 -15.399 -2.935 1.00 97.31 119 LEU A C 1
ATOM 1010 O O . LEU A 1 119 ? -2.474 -14.742 -2.709 1.00 97.31 119 LEU A O 1
ATOM 1014 N N . PRO A 1 120 ? -1.103 -16.429 -2.135 1.00 96.56 120 PRO A N 1
ATOM 1015 C CA . PRO A 1 120 ? -0.014 -17.382 -2.370 1.00 96.56 120 PRO A CA 1
ATOM 1016 C C . PRO A 1 120 ? -0.295 -18.293 -3.576 1.00 96.56 120 PRO A C 1
ATOM 1018 O O . PRO A 1 120 ? -1.449 -18.576 -3.887 1.00 96.56 120 PRO A O 1
ATOM 1021 N N . GLY A 1 121 ? 0.773 -18.789 -4.201 1.00 94.50 121 GLY A N 1
ATOM 1022 C CA . GLY A 1 121 ? 0.718 -19.813 -5.242 1.00 94.50 121 GLY A CA 1
ATOM 1023 C C . GLY A 1 121 ? 1.893 -20.783 -5.113 1.00 94.50 121 GLY A C 1
ATOM 1024 O O . GLY A 1 121 ? 2.474 -20.918 -4.038 1.00 94.50 121 GLY A O 1
ATOM 1025 N N . ILE A 1 122 ? 2.254 -21.452 -6.212 1.00 96.62 122 ILE A N 1
ATOM 1026 C CA . ILE A 1 122 ? 3.392 -22.392 -6.251 1.00 96.62 122 ILE A CA 1
ATOM 1027 C C . ILE A 1 122 ? 4.720 -21.658 -5.983 1.00 96.62 122 ILE A C 1
ATOM 1029 O O . ILE A 1 122 ? 5.611 -22.198 -5.333 1.00 96.62 122 ILE A O 1
ATOM 1033 N N . SER A 1 123 ? 4.830 -20.413 -6.459 1.00 97.12 123 SER A N 1
ATOM 1034 C CA . SER A 1 123 ? 5.943 -19.500 -6.188 1.00 97.12 123 SER A CA 1
ATOM 1035 C C . SER A 1 123 ? 5.551 -18.444 -5.147 1.00 97.12 123 SER A C 1
ATOM 1037 O O . SER A 1 123 ? 4.372 -18.145 -4.940 1.00 97.12 123 SER A O 1
ATOM 1039 N N . ARG A 1 124 ? 6.559 -17.836 -4.511 1.00 96.44 124 ARG A N 1
ATOM 1040 C CA . ARG A 1 124 ? 6.389 -16.642 -3.666 1.00 96.44 124 ARG A CA 1
ATOM 1041 C C . ARG A 1 124 ? 6.375 -15.347 -4.472 1.00 96.44 124 ARG A C 1
ATOM 1043 O O . ARG A 1 124 ? 6.182 -14.292 -3.885 1.00 96.44 124 ARG A O 1
ATOM 1050 N N . TRP A 1 125 ? 6.577 -15.404 -5.780 1.00 97.56 125 TRP A N 1
ATOM 1051 C CA . TRP A 1 125 ? 6.546 -14.238 -6.650 1.00 97.56 125 TRP A CA 1
ATOM 1052 C C . TRP A 1 125 ? 5.914 -14.578 -7.988 1.00 97.56 125 TRP A C 1
ATOM 1054 O O . TRP A 1 125 ? 6.109 -15.677 -8.514 1.00 97.56 125 TRP A O 1
ATOM 1064 N N . PHE A 1 126 ? 5.197 -13.609 -8.542 1.00 98.50 126 PHE A N 1
ATOM 1065 C CA . PHE A 1 126 ? 4.607 -13.694 -9.870 1.00 98.50 126 PHE A CA 1
ATOM 1066 C C . PHE A 1 126 ? 4.795 -12.381 -10.620 1.00 98.50 126 PHE A C 1
ATOM 1068 O O . PHE A 1 126 ? 4.893 -11.312 -10.013 1.00 98.50 126 PHE A O 1
ATOM 1075 N N . GLU A 1 127 ? 4.898 -12.498 -11.942 1.00 98.44 127 GLU A N 1
ATOM 1076 C CA . GLU A 1 127 ? 5.047 -11.365 -12.852 1.00 98.44 127 GLU A CA 1
ATOM 1077 C C . GLU A 1 127 ? 3.767 -10.522 -12.864 1.00 98.44 127 GLU A C 1
ATOM 1079 O O . GLU A 1 127 ? 2.653 -11.052 -12.778 1.00 98.44 127 GLU A O 1
ATOM 1084 N N . VAL A 1 128 ? 3.937 -9.205 -12.959 1.00 98.25 128 VAL A N 1
ATOM 1085 C CA . VAL A 1 128 ? 2.835 -8.273 -13.195 1.00 98.25 128 VAL A CA 1
ATOM 1086 C C . VAL A 1 128 ? 2.423 -8.380 -14.661 1.00 98.25 128 VAL A C 1
ATOM 1088 O O . VAL A 1 128 ? 3.201 -8.070 -15.557 1.00 98.25 128 VAL A O 1
ATOM 1091 N N . GLU A 1 129 ? 1.189 -8.812 -14.897 1.00 98.00 129 GLU A N 1
ATOM 1092 C CA . GLU A 1 129 ? 0.580 -8.880 -16.226 1.00 98.00 129 GLU A CA 1
ATOM 1093 C C . GLU A 1 129 ? 0.138 -7.496 -16.703 1.00 98.00 129 GLU A C 1
ATOM 1095 O O . GLU A 1 129 ? 0.360 -7.112 -17.851 1.00 98.00 129 GLU A O 1
ATOM 1100 N N . LYS A 1 130 ? -0.508 -6.739 -15.811 1.00 97.62 130 LYS A N 1
ATOM 1101 C CA . LYS A 1 130 ? -1.112 -5.451 -16.141 1.00 97.62 130 LYS A CA 1
ATOM 1102 C C . LYS A 1 130 ? -0.923 -4.449 -15.012 1.00 97.62 130 LYS A C 1
ATOM 1104 O O . LYS A 1 130 ? -1.004 -4.785 -13.831 1.00 97.62 130 LYS A O 1
ATOM 1109 N N . ARG A 1 131 ? -0.729 -3.193 -15.412 1.00 95.50 131 ARG A N 1
ATOM 1110 C CA . ARG A 1 131 ? -0.653 -2.027 -14.536 1.00 95.50 131 ARG A CA 1
ATOM 1111 C C . ARG A 1 131 ? -1.778 -1.050 -14.860 1.00 95.50 131 ARG A C 1
ATOM 1113 O O . ARG A 1 131 ? -2.050 -0.777 -16.026 1.00 95.50 131 ARG A O 1
ATOM 1120 N N . GLU A 1 132 ? -2.391 -0.498 -13.823 1.00 97.44 132 GLU A N 1
ATOM 1121 C CA . GLU A 1 132 ? -3.392 0.563 -13.917 1.00 97.44 132 GLU A CA 1
ATOM 1122 C C . GLU A 1 132 ? -2.970 1.715 -13.010 1.00 97.44 132 GLU A C 1
ATOM 1124 O O . GLU A 1 132 ? -2.679 1.494 -11.837 1.00 97.44 132 GLU A O 1
ATOM 1129 N N . VAL A 1 133 ? -2.923 2.932 -13.547 1.00 96.44 133 VAL A N 1
ATOM 11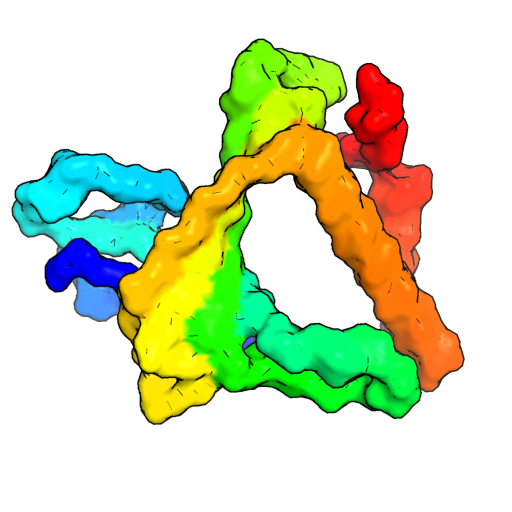30 C CA . VAL A 1 133 ? -2.537 4.130 -12.793 1.00 96.44 133 VAL A CA 1
ATOM 1131 C C . VAL A 1 133 ? -3.718 5.081 -12.763 1.00 96.44 133 VAL A C 1
ATOM 1133 O O . VAL A 1 133 ? -4.303 5.379 -13.805 1.00 96.44 133 VAL A O 1
ATOM 1136 N N . VAL A 1 134 ? -4.064 5.547 -11.569 1.00 97.25 134 VAL A N 1
ATOM 1137 C CA . VAL A 1 134 ? -5.102 6.554 -11.353 1.00 97.25 134 VAL A CA 1
ATOM 1138 C C . VAL A 1 134 ? -4.579 7.636 -10.423 1.00 97.25 134 VAL A C 1
ATOM 1140 O O . VAL A 1 134 ? -3.847 7.361 -9.475 1.00 97.25 134 VAL A O 1
ATOM 1143 N N . GLU A 1 135 ? -4.959 8.876 -10.690 1.00 97.19 135 GLU A N 1
ATOM 1144 C CA . GLU A 1 135 ? -4.685 9.989 -9.791 1.00 97.19 135 GLU A CA 1
ATOM 1145 C C . GLU A 1 135 ? -5.912 10.242 -8.922 1.00 97.19 135 GLU A C 1
ATOM 1147 O O . GLU A 1 135 ? -7.031 10.317 -9.421 1.00 97.19 135 GLU A O 1
ATOM 1152 N N . MET A 1 136 ? -5.684 10.405 -7.627 1.00 97.62 136 MET A N 1
ATOM 1153 C CA . MET A 1 136 ? -6.682 10.814 -6.655 1.00 97.62 136 MET A CA 1
ATOM 1154 C C . MET A 1 136 ? -6.432 12.260 -6.260 1.00 97.62 136 MET A C 1
ATOM 1156 O O . MET A 1 136 ? -5.310 12.652 -5.911 1.00 97.62 136 MET A O 1
ATOM 1160 N N . SER A 1 137 ? -7.499 13.043 -6.300 1.00 97.19 137 SER A N 1
ATOM 1161 C CA . SER A 1 137 ? -7.504 14.420 -5.837 1.00 97.19 137 SER A CA 1
ATOM 1162 C C . SER A 1 137 ? -7.301 14.510 -4.317 1.00 97.19 137 SER A C 1
ATOM 1164 O O . SER A 1 137 ? -7.573 13.550 -3.588 1.00 97.19 137 SER A O 1
ATOM 1166 N N . PRO A 1 138 ? -6.888 15.685 -3.809 1.00 95.69 138 PRO A N 1
ATOM 1167 C CA . PRO A 1 138 ? -6.842 15.980 -2.380 1.00 95.69 138 PRO A CA 1
ATOM 1168 C C . PRO A 1 138 ? -8.107 15.590 -1.611 1.00 95.69 138 PRO A C 1
ATOM 1170 O O . PRO A 1 138 ? -8.021 15.040 -0.515 1.00 95.69 138 PRO A O 1
ATOM 1173 N N . LEU A 1 139 ? -9.283 15.837 -2.199 1.00 95.19 139 LEU A N 1
ATOM 1174 C CA . LEU A 1 139 ? -10.565 15.532 -1.571 1.00 95.19 139 LEU A CA 1
ATOM 1175 C C . LEU A 1 139 ? -10.828 14.023 -1.515 1.00 95.19 139 LEU A C 1
ATOM 1177 O O . LEU A 1 139 ? -11.204 13.511 -0.465 1.00 95.19 139 LEU A O 1
ATOM 1181 N N . GLU A 1 140 ? -10.601 13.301 -2.614 1.00 96.75 140 GLU A N 1
ATOM 1182 C CA . GLU A 1 140 ? -10.744 11.837 -2.643 1.00 96.75 140 GLU A CA 1
ATOM 1183 C C . GLU A 1 140 ? -9.775 11.165 -1.666 1.00 96.75 140 GLU A C 1
ATOM 1185 O O . GLU A 1 140 ? -10.162 10.260 -0.928 1.00 96.75 140 GLU A O 1
ATOM 1190 N N . ASN A 1 141 ? -8.534 11.654 -1.601 1.00 95.62 141 ASN A N 1
ATOM 1191 C CA . ASN A 1 141 ? -7.546 11.197 -0.631 1.00 95.62 141 ASN A CA 1
ATOM 1192 C C . ASN A 1 141 ? -8.006 11.457 0.814 1.00 95.62 141 ASN A C 1
ATOM 1194 O O . ASN A 1 141 ? -7.932 10.563 1.654 1.00 95.62 141 ASN A O 1
ATOM 1198 N N . ALA A 1 142 ? -8.535 12.649 1.112 1.00 94.12 142 ALA A N 1
ATOM 1199 C CA . ALA A 1 142 ? -9.060 12.975 2.438 1.00 94.12 142 ALA A CA 1
ATOM 1200 C C . ALA A 1 142 ? -10.222 12.055 2.852 1.00 94.12 142 ALA A C 1
ATOM 1202 O O . ALA A 1 142 ? -10.243 11.566 3.985 1.00 94.12 142 ALA A O 1
ATOM 1203 N N . ILE A 1 143 ? -11.156 11.779 1.934 1.00 95.81 143 ILE A N 1
ATOM 1204 C CA . ILE A 1 143 ? -12.271 10.849 2.164 1.00 95.81 143 ILE A CA 1
ATOM 1205 C C . ILE A 1 143 ? -11.729 9.462 2.514 1.00 95.81 143 ILE A C 1
ATOM 1207 O O . ILE A 1 143 ? -12.077 8.923 3.565 1.00 95.81 143 ILE A O 1
ATOM 1211 N N . GLU A 1 144 ? -10.825 8.914 1.700 1.00 94.69 144 GLU A N 1
ATOM 1212 C CA . GLU A 1 144 ? -10.278 7.578 1.937 1.00 94.69 144 GLU A CA 1
ATOM 1213 C C . GLU A 1 144 ? -9.494 7.498 3.260 1.00 94.69 144 GLU A C 1
ATOM 1215 O O . GLU A 1 144 ? -9.622 6.524 4.008 1.00 94.69 144 GLU A O 1
ATOM 1220 N N . VAL A 1 145 ? -8.698 8.518 3.596 1.00 93.19 145 VAL A N 1
ATOM 1221 C CA . VAL A 1 145 ? -7.969 8.577 4.874 1.00 93.19 145 VAL A CA 1
ATOM 1222 C C . VAL A 1 145 ? -8.939 8.538 6.059 1.00 93.19 145 VAL A C 1
ATOM 1224 O O . VAL A 1 145 ? -8.708 7.793 7.020 1.00 93.19 145 VAL A O 1
ATOM 1227 N N . LEU A 1 146 ? -10.038 9.293 5.993 1.00 94.25 146 LEU A N 1
ATOM 1228 C CA . LEU A 1 146 ? -11.059 9.324 7.042 1.00 94.25 146 LEU A CA 1
ATOM 1229 C C . LEU A 1 146 ? -11.833 8.009 7.135 1.00 94.25 146 LEU A C 1
ATOM 1231 O O . LEU A 1 146 ? -12.036 7.498 8.237 1.00 94.25 146 LEU A O 1
ATOM 1235 N N . GLU A 1 147 ? -12.227 7.421 6.008 1.00 95.06 147 GLU A N 1
ATOM 1236 C CA . GLU A 1 147 ? -12.898 6.119 5.968 1.00 95.06 147 GLU A CA 1
ATOM 1237 C C . GLU A 1 147 ? -12.021 5.017 6.564 1.00 95.06 147 GLU A C 1
ATOM 1239 O O . GLU A 1 147 ? -12.470 4.272 7.441 1.00 95.06 147 GLU A O 1
ATOM 1244 N N . ASN A 1 148 ? -10.743 4.967 6.181 1.00 93.00 148 ASN A N 1
ATOM 1245 C CA . ASN A 1 148 ? -9.778 4.018 6.731 1.00 93.00 148 ASN A CA 1
ATOM 1246 C C . ASN A 1 148 ? -9.597 4.207 8.243 1.00 93.00 148 ASN A C 1
ATOM 1248 O O . ASN A 1 148 ? -9.573 3.228 8.997 1.00 93.00 148 ASN A O 1
ATOM 1252 N N . LYS A 1 149 ? -9.513 5.457 8.718 1.00 94.31 149 LYS A N 1
ATOM 1253 C CA . LYS A 1 149 ? -9.405 5.755 10.153 1.00 94.31 149 LYS A CA 1
ATOM 1254 C C . LYS A 1 149 ? -10.661 5.335 10.918 1.00 94.31 149 LYS A C 1
ATOM 1256 O O . LYS A 1 149 ? -10.555 4.722 11.981 1.00 94.31 149 LYS A O 1
ATOM 1261 N N . ASN A 1 150 ? -11.839 5.592 10.358 1.00 94.31 150 ASN A N 1
ATOM 1262 C CA . ASN A 1 150 ? -13.115 5.174 10.931 1.00 94.31 150 ASN A CA 1
ATOM 1263 C C . ASN A 1 150 ? -13.224 3.647 11.002 1.00 94.31 150 ASN A C 1
ATOM 1265 O O . ASN A 1 150 ? -13.625 3.104 12.033 1.00 94.31 150 ASN A O 1
ATOM 1269 N N . GLN A 1 151 ? -12.822 2.938 9.947 1.00 90.81 151 GLN A N 1
ATOM 1270 C CA . GLN A 1 151 ? -12.812 1.477 9.928 1.00 90.81 151 GLN A CA 1
ATOM 1271 C C . GLN A 1 151 ? -11.836 0.899 10.964 1.00 90.81 151 GLN A C 1
ATOM 1273 O O . GLN A 1 151 ? -12.167 -0.072 11.654 1.00 90.81 151 GLN A O 1
ATOM 1278 N N . GLN A 1 152 ? -10.659 1.512 11.125 1.00 92.62 152 GLN A N 1
ATOM 1279 C CA . GLN A 1 152 ? -9.697 1.150 12.167 1.00 92.62 152 GLN A CA 1
ATOM 1280 C C . GLN A 1 152 ? -10.309 1.306 13.568 1.00 92.62 152 GLN A C 1
ATOM 1282 O O . GLN A 1 152 ? -10.242 0.373 14.369 1.00 92.62 152 GLN A O 1
ATOM 1287 N N . LEU A 1 153 ? -10.954 2.443 13.849 1.00 93.31 153 LEU A N 1
ATOM 1288 C CA . LEU A 1 153 ? -11.621 2.692 15.130 1.00 93.31 153 LEU A CA 1
ATOM 1289 C C . LEU A 1 153 ? -12.744 1.685 15.401 1.00 93.31 153 LEU A C 1
ATOM 1291 O O . LEU A 1 153 ? -12.775 1.095 16.478 1.00 93.31 153 LEU A O 1
ATOM 1295 N N . ARG A 1 154 ? -13.625 1.426 14.424 1.00 90.56 154 ARG A N 1
ATOM 1296 C CA . ARG A 1 154 ? -14.702 0.424 14.555 1.00 90.56 154 ARG A CA 1
ATOM 1297 C C . ARG A 1 154 ? -14.151 -0.959 14.894 1.00 90.56 154 ARG A C 1
ATOM 1299 O O . ARG A 1 154 ? -14.698 -1.640 15.757 1.00 90.56 154 ARG A O 1
ATOM 1306 N N . THR A 1 155 ? -13.048 -1.346 14.253 1.00 87.75 155 THR A N 1
ATOM 1307 C CA . THR A 1 155 ? -12.379 -2.629 14.507 1.00 87.75 155 THR A CA 1
ATOM 1308 C C . THR A 1 155 ? -11.854 -2.699 15.944 1.00 87.75 155 THR A C 1
ATOM 1310 O O . THR A 1 155 ? -12.167 -3.644 16.663 1.00 87.75 155 THR A O 1
ATOM 1313 N N . LEU A 1 156 ? -11.121 -1.678 16.401 1.00 91.38 156 LEU A N 1
ATOM 1314 C CA . LEU A 1 156 ? -10.579 -1.629 17.766 1.00 91.38 156 LEU A CA 1
ATOM 1315 C C . LEU A 1 156 ? -11.689 -1.621 18.831 1.00 91.38 156 LEU A C 1
ATOM 1317 O O . LEU A 1 156 ? -11.590 -2.318 19.838 1.00 91.38 156 LEU A O 1
ATOM 1321 N N . ILE A 1 157 ? -12.778 -0.884 18.596 1.00 90.06 157 ILE A N 1
ATOM 1322 C CA . ILE A 1 157 ? -13.940 -0.854 19.495 1.00 90.06 157 ILE A CA 1
ATOM 1323 C C . ILE A 1 157 ? -14.583 -2.243 19.590 1.00 90.06 157 ILE A C 1
ATOM 1325 O O . ILE A 1 157 ? -14.825 -2.720 20.698 1.00 90.06 157 ILE A O 1
ATOM 1329 N N . SER A 1 158 ? -14.811 -2.914 18.456 1.00 86.94 158 SER A N 1
ATOM 1330 C CA . SER A 1 158 ? -15.382 -4.267 18.418 1.00 86.94 158 SER A CA 1
ATOM 1331 C C . SER A 1 158 ? -14.525 -5.273 19.198 1.00 86.94 158 SER A C 1
ATOM 1333 O O . SER A 1 158 ? -15.032 -6.025 20.035 1.00 86.94 158 SER A O 1
ATOM 1335 N N . GLN A 1 159 ? -13.203 -5.241 19.007 1.00 87.06 159 GLN A N 1
ATOM 1336 C CA . GLN A 1 159 ? -12.272 -6.114 19.729 1.00 87.06 159 GLN A CA 1
ATOM 1337 C C . GLN A 1 159 ? -12.271 -5.836 21.241 1.00 87.06 159 GLN A C 1
ATOM 1339 O O . GLN A 1 159 ? -12.154 -6.761 22.049 1.00 87.06 159 GLN A O 1
ATOM 1344 N N . CYS A 1 160 ? -12.427 -4.572 21.644 1.00 88.25 160 CYS A N 1
ATOM 1345 C CA . CYS A 1 160 ? -12.559 -4.196 23.049 1.00 88.25 160 CYS A CA 1
ATOM 1346 C C . CYS A 1 160 ? -13.878 -4.712 23.651 1.00 88.25 160 CYS A C 1
ATOM 1348 O O . CYS A 1 160 ? -13.878 -5.303 24.731 1.00 88.25 160 CYS A O 1
ATOM 1350 N N . GLN A 1 161 ? -15.001 -4.534 22.949 1.00 86.94 161 GLN A N 1
ATOM 1351 C CA . GLN A 1 161 ? -16.331 -4.960 23.402 1.00 86.94 161 GLN A CA 1
ATOM 1352 C C . GLN A 1 161 ? -16.441 -6.481 23.544 1.00 86.94 161 GLN A C 1
ATOM 1354 O O . GLN A 1 161 ? -17.016 -6.981 24.509 1.00 86.94 161 GLN A O 1
ATOM 1359 N N . THR A 1 162 ? -15.840 -7.223 22.616 1.00 85.25 162 THR A N 1
ATOM 1360 C CA . THR A 1 162 ? -15.819 -8.694 22.615 1.00 85.25 162 THR A CA 1
ATOM 1361 C C . THR A 1 162 ? -14.757 -9.294 23.544 1.00 85.25 162 THR A C 1
ATOM 1363 O O . THR A 1 162 ? -14.601 -10.513 23.579 1.00 85.25 162 THR A O 1
ATOM 1366 N N . ARG A 1 163 ? -14.033 -8.464 24.318 1.00 83.00 163 ARG A N 1
ATOM 1367 C CA . ARG A 1 163 ? -12.916 -8.861 25.202 1.00 83.00 163 ARG A CA 1
ATOM 1368 C C . ARG A 1 163 ? -11.804 -9.640 24.486 1.00 83.00 163 ARG A C 1
ATOM 1370 O O . ARG A 1 163 ? -11.097 -10.430 25.104 1.00 83.00 163 ARG A O 1
ATOM 1377 N N . GLN A 1 164 ? -11.634 -9.402 23.187 1.00 80.69 164 GLN A N 1
ATOM 1378 C CA . GLN A 1 164 ? -10.536 -9.959 22.396 1.00 80.69 164 GLN A CA 1
ATOM 1379 C C . GLN A 1 164 ? -9.246 -9.138 22.543 1.00 80.69 164 GLN A C 1
ATOM 1381 O O . GLN A 1 164 ? -8.156 -9.645 22.281 1.00 80.69 164 GLN A O 1
ATOM 1386 N N . MET A 1 165 ? -9.341 -7.882 22.995 1.00 80.12 165 MET A N 1
ATOM 1387 C CA . MET A 1 165 ? -8.169 -7.063 23.311 1.00 80.12 165 MET A CA 1
ATOM 1388 C C . MET A 1 165 ? -7.579 -7.428 24.674 1.00 80.12 165 MET A C 1
ATOM 1390 O O . MET A 1 165 ? -8.208 -7.223 25.708 1.00 80.12 165 MET A O 1
ATOM 1394 N N . GLN A 1 166 ? -6.325 -7.884 24.674 1.00 81.06 166 GLN A N 1
ATOM 1395 C CA . GLN A 1 166 ? -5.533 -8.044 25.901 1.00 81.06 166 GLN A CA 1
ATOM 1396 C C . GLN A 1 166 ? -4.922 -6.720 26.390 1.00 81.06 166 GLN A C 1
ATOM 1398 O O . GLN A 1 166 ? -4.605 -6.584 27.568 1.00 81.06 166 GLN A O 1
ATOM 1403 N N . ASN A 1 167 ? -4.747 -5.743 25.494 1.00 88.06 167 ASN A N 1
ATOM 1404 C CA . ASN A 1 167 ? -4.114 -4.458 25.782 1.00 88.06 167 ASN A CA 1
ATOM 1405 C C . ASN A 1 167 ? -4.924 -3.318 25.154 1.00 88.06 167 ASN A C 1
ATOM 1407 O O . ASN A 1 167 ? -5.150 -3.345 23.949 1.00 88.06 167 ASN A O 1
ATOM 1411 N N . ILE A 1 168 ? -5.310 -2.316 25.951 1.00 90.88 168 ILE A N 1
ATOM 1412 C CA . ILE A 1 168 ? -6.108 -1.154 25.521 1.00 90.88 168 ILE A CA 1
ATOM 1413 C C . ILE A 1 168 ? -5.296 -0.095 24.756 1.00 90.88 168 ILE A C 1
ATOM 1415 O O . ILE A 1 168 ? -5.868 0.710 24.022 1.00 90.88 168 ILE A O 1
ATOM 1419 N N . ASN A 1 169 ? -3.964 -0.111 24.875 1.00 93.88 169 ASN A N 1
ATOM 1420 C CA . ASN A 1 169 ? -3.075 0.917 24.325 1.00 93.88 169 ASN A CA 1
ATOM 1421 C C . ASN A 1 169 ? -3.298 1.224 22.831 1.00 93.88 169 ASN A C 1
ATOM 1423 O O . ASN A 1 169 ? -3.286 2.407 22.490 1.00 93.88 169 ASN A O 1
ATOM 1427 N N . PRO A 1 170 ? -3.537 0.243 21.930 1.00 93.12 170 PRO A N 1
ATOM 1428 C CA . PRO A 1 170 ? -3.813 0.540 20.524 1.00 93.12 170 PRO A CA 1
ATOM 1429 C C . PRO A 1 170 ? -5.055 1.416 20.323 1.00 93.12 170 PRO A C 1
ATOM 1431 O O . PRO A 1 170 ? -5.038 2.316 19.483 1.00 93.12 170 PRO A O 1
ATOM 1434 N N . LEU A 1 171 ? -6.113 1.192 21.111 1.00 92.50 171 LEU A N 1
ATOM 1435 C CA . LEU A 1 171 ? -7.328 2.003 21.055 1.00 92.50 171 LEU A CA 1
ATOM 1436 C C . LEU A 1 171 ? -7.066 3.404 21.610 1.00 92.50 171 LEU A C 1
ATOM 1438 O O . LEU A 1 171 ? -7.392 4.381 20.941 1.00 92.50 171 LEU A O 1
ATOM 1442 N N . THR A 1 172 ? -6.422 3.511 22.774 1.00 93.00 172 THR A N 1
ATOM 1443 C CA . THR A 1 172 ? -6.080 4.805 23.386 1.00 93.00 172 THR A CA 1
ATOM 1444 C C . THR A 1 172 ? -5.210 5.656 22.462 1.00 93.00 172 THR A C 1
ATOM 1446 O O . THR A 1 172 ? -5.493 6.831 22.257 1.00 93.00 172 THR A O 1
ATOM 1449 N N . MET A 1 173 ? -4.187 5.060 21.844 1.00 92.94 173 MET A N 1
ATOM 1450 C CA . MET A 1 173 ? -3.308 5.753 20.900 1.00 92.94 173 MET A CA 1
ATOM 1451 C C . MET A 1 173 ? -4.069 6.215 19.651 1.00 92.94 173 MET A C 1
ATOM 1453 O O . MET A 1 173 ? -3.875 7.340 19.196 1.00 92.94 173 MET A O 1
ATOM 1457 N N . CYS A 1 174 ? -4.956 5.370 19.111 1.00 93.00 174 CYS A N 1
ATOM 1458 C CA . CYS A 1 174 ? -5.767 5.728 17.951 1.00 93.00 174 CYS A CA 1
ATOM 1459 C C . CYS A 1 174 ? -6.751 6.863 18.268 1.00 93.00 174 CYS A C 1
ATOM 1461 O O . CYS A 1 174 ? -6.900 7.769 17.454 1.00 93.00 174 CYS A O 1
ATOM 1463 N N . LEU A 1 175 ? -7.398 6.835 19.437 1.00 93.31 175 LEU A N 1
ATOM 1464 C CA . LEU A 1 175 ? -8.318 7.886 19.879 1.00 93.31 175 LEU A CA 1
ATOM 1465 C C . LEU A 1 175 ? -7.589 9.208 20.112 1.00 93.31 175 LEU A C 1
ATOM 1467 O O . LEU A 1 175 ? -8.016 10.224 19.573 1.00 93.31 175 LEU A O 1
ATOM 1471 N N . ASN A 1 176 ? -6.466 9.190 20.834 1.00 92.94 176 ASN A N 1
ATOM 1472 C CA . ASN A 1 176 ? -5.672 10.395 21.078 1.00 92.94 176 ASN A CA 1
ATOM 1473 C C . ASN A 1 176 ? -5.217 11.036 19.764 1.00 92.94 176 ASN A C 1
ATOM 1475 O O . ASN A 1 176 ? -5.387 12.233 19.590 1.00 92.94 176 ASN A O 1
ATOM 1479 N N . GLY A 1 177 ? -4.730 10.243 18.804 1.00 91.12 177 GLY A N 1
ATOM 1480 C CA . GLY A 1 177 ? -4.296 10.770 17.507 1.00 91.12 177 GLY A CA 1
ATOM 1481 C C . GLY A 1 177 ? -5.418 11.357 16.640 1.00 91.12 177 GLY A C 1
ATOM 1482 O O . GLY A 1 177 ? -5.123 12.095 15.704 1.00 91.12 177 GLY A O 1
ATOM 1483 N N . VAL A 1 178 ? -6.685 11.027 16.917 1.00 90.94 178 VAL A N 1
ATOM 1484 C CA . VAL A 1 178 ? -7.852 11.565 16.195 1.00 90.94 178 VAL A CA 1
ATOM 1485 C C . VAL A 1 178 ? -8.455 12.769 16.918 1.00 90.94 178 VAL A C 1
ATOM 1487 O O . VAL A 1 178 ? -8.818 13.741 16.263 1.00 90.94 178 VAL A O 1
ATOM 1490 N N . ILE A 1 179 ? -8.569 12.707 18.247 1.00 90.56 179 ILE A N 1
ATOM 1491 C CA . ILE A 1 179 ? -9.186 13.754 19.075 1.00 90.56 179 ILE A CA 1
ATOM 1492 C C . ILE A 1 179 ? -8.222 14.926 19.273 1.00 90.56 179 ILE A C 1
ATOM 1494 O O . ILE A 1 179 ? -8.623 16.077 19.133 1.00 90.56 179 ILE A O 1
ATOM 1498 N N . ASP A 1 180 ? -6.961 14.626 19.578 1.00 88.69 180 ASP A N 1
ATOM 1499 C CA . ASP A 1 180 ? -5.907 15.600 19.855 1.00 88.69 180 ASP A CA 1
ATOM 1500 C C . ASP A 1 180 ? -4.789 15.460 18.815 1.00 88.69 180 ASP A C 1
ATOM 1502 O O . ASP A 1 180 ? -3.666 15.026 19.080 1.00 88.69 180 ASP A O 1
ATOM 1506 N N . ALA A 1 181 ? -5.136 15.763 17.563 1.00 87.25 181 ALA A N 1
ATOM 1507 C CA . ALA A 1 181 ? -4.260 15.617 16.404 1.00 87.25 181 ALA A CA 1
ATOM 1508 C C . ALA A 1 181 ? -3.179 16.720 16.329 1.00 87.25 181 ALA A C 1
ATOM 1510 O O . ALA A 1 181 ? -3.018 17.376 15.298 1.00 87.25 181 ALA A O 1
ATOM 1511 N N . ALA A 1 182 ? -2.410 16.902 17.404 1.00 81.19 182 ALA A N 1
ATOM 1512 C CA . ALA A 1 182 ? -1.463 18.002 17.602 1.00 81.19 182 ALA A CA 1
ATOM 1513 C C . ALA A 1 182 ? -0.346 18.101 16.542 1.00 81.19 182 ALA A C 1
ATOM 1515 O O . ALA A 1 182 ? 0.254 19.159 16.384 1.00 81.19 182 ALA A O 1
ATOM 1516 N N . VAL A 1 183 ? -0.059 17.012 15.819 1.00 81.19 183 VAL A N 1
ATOM 1517 C CA . VAL A 1 183 ? 1.003 16.967 14.796 1.00 81.19 183 VAL A CA 1
ATOM 1518 C C . VAL A 1 183 ? 0.447 17.182 13.387 1.00 81.19 183 VAL A C 1
ATOM 1520 O O . VAL A 1 183 ? 0.910 18.060 12.669 1.00 81.19 183 VAL A O 1
ATOM 1523 N N . ASN A 1 184 ? -0.567 16.408 12.990 1.00 81.00 184 ASN A N 1
ATOM 1524 C CA . ASN A 1 184 ? -1.087 16.431 11.616 1.00 81.00 184 ASN A CA 1
ATOM 1525 C C . ASN A 1 184 ? -2.229 17.446 11.410 1.00 81.00 184 ASN A C 1
ATOM 1527 O O . ASN A 1 184 ? -2.763 17.546 10.311 1.00 81.00 184 ASN A O 1
ATOM 1531 N N . GLY A 1 185 ? -2.658 18.159 12.459 1.00 82.50 185 GLY A N 1
ATOM 1532 C CA . GLY A 1 185 ? -3.757 19.135 12.422 1.00 82.50 185 GLY A CA 1
ATOM 1533 C C . GLY A 1 185 ? -5.166 18.528 12.329 1.00 82.50 185 GLY A C 1
ATOM 1534 O O . GLY A 1 185 ? -6.157 19.241 12.467 1.00 82.50 185 GLY A O 1
ATOM 1535 N N . GLY A 1 186 ? -5.273 17.212 12.137 1.00 87.38 186 GLY A N 1
ATOM 1536 C CA . GLY A 1 186 ? -6.530 16.468 12.206 1.00 87.38 186 GLY A CA 1
ATOM 1537 C C . GLY A 1 186 ? -7.558 16.884 11.155 1.00 87.38 186 GLY A C 1
ATOM 1538 O O . GLY A 1 186 ? -7.224 17.350 10.070 1.00 87.38 186 GLY A O 1
ATOM 1539 N N . VAL A 1 187 ? -8.836 16.701 11.492 1.00 89.38 187 VAL A N 1
ATOM 1540 C CA . VAL A 1 187 ? -9.960 16.967 10.578 1.00 89.38 187 VAL A CA 1
ATOM 1541 C C . VAL A 1 187 ? -10.100 18.439 10.187 1.00 89.38 187 VAL A C 1
ATOM 1543 O O . VAL A 1 187 ? -10.634 18.718 9.118 1.00 89.38 187 VAL A O 1
ATOM 1546 N N . ALA A 1 188 ? -9.587 19.367 11.003 1.00 89.81 188 ALA A N 1
ATOM 1547 C CA . ALA A 1 188 ? -9.619 20.800 10.713 1.00 89.81 188 ALA A CA 1
ATOM 1548 C C . ALA A 1 188 ? -8.883 21.129 9.404 1.00 89.81 188 ALA A C 1
ATOM 1550 O O . ALA A 1 188 ? -9.372 21.922 8.605 1.00 89.81 188 ALA A O 1
ATOM 1551 N N . ARG A 1 189 ? -7.783 20.421 9.106 1.00 89.81 189 ARG A N 1
ATOM 1552 C CA . ARG A 1 189 ? -7.035 20.588 7.850 1.00 89.81 189 ARG A CA 1
ATOM 1553 C C . ARG A 1 189 ? -7.836 20.237 6.599 1.00 89.81 189 ARG A C 1
ATOM 1555 O O . ARG A 1 189 ? -7.510 20.728 5.528 1.00 89.81 189 ARG A O 1
ATOM 1562 N N . TYR A 1 190 ? -8.863 19.399 6.712 1.00 90.25 190 TYR A N 1
ATOM 1563 C CA . TYR A 1 190 ? -9.743 19.082 5.584 1.00 90.25 190 TYR A CA 1
ATOM 1564 C C . TYR A 1 190 ? -10.914 20.067 5.445 1.00 90.25 190 TYR A C 1
ATOM 1566 O O . TYR A 1 190 ? -11.588 20.058 4.419 1.00 90.25 190 TYR A O 1
ATOM 1574 N N . GLN A 1 191 ? -11.184 20.877 6.473 1.00 87.75 191 GLN A N 1
ATOM 1575 C CA . GLN A 1 191 ? -12.252 21.885 6.480 1.00 87.75 191 GLN A CA 1
ATOM 1576 C C . GLN A 1 191 ? -11.767 23.261 5.998 1.00 87.75 191 GLN A C 1
ATOM 1578 O O . GLN A 1 191 ? -12.557 24.013 5.430 1.00 87.75 191 GLN A O 1
ATOM 1583 N N . GLU A 1 192 ? -10.496 23.581 6.262 1.00 85.50 192 GLU A N 1
ATOM 1584 C CA . GLU A 1 192 ? -9.780 24.794 5.822 1.00 85.50 192 GLU A CA 1
ATOM 1585 C C . GLU A 1 192 ? -9.504 24.840 4.31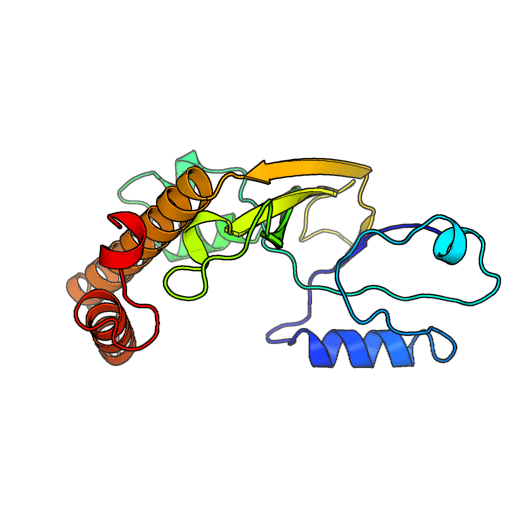6 1.00 85.50 192 GLU A C 1
ATOM 1587 O O . GLU A 1 192 ? -9.459 25.964 3.757 1.00 85.50 192 GLU A O 1
#

InterPro domains:
  IPR026791 Dedicator of cytokinesis [PTHR45653] (1-192)
  IPR027357 DOCKER domain [PS51651] (1-192)
  IPR043162 Dedicator of cytokinesis, C-terminal, lobe C [G3DSA:1.20.58.740] (137-192)
  IPR046770 DOCKER, Lobe B [PF20422] (36-115)

Secondary structure (DSSP, 8-state):
----EEE-PPTT--HHHHHHHHHHHSTTEEEPSS-SPP-HHHHH-SSEEE-----EEE-S-HHHHH-TT--HHHHHHHHHSSEEEEEEEEEEE-SSPPSS-GGGGEEEEEEEEEEEEEESSSSSEEEEEEEEEEEE-HHHHHHHHHHHHHHHHHHHHHHHHTT--S-SHHHHHHHHHHHS-TTT-TTHHHH-

Sequence (192 aa):
QNKEFVCRGHDYERLEAFQQRMLNEFPHAIAMQHANQPDETIFQAEAQYLQIYAVTPIPENQEVLQRDGIPDNIKSFYKVNHIWRFRYDRPFHKGTKDKENEFKSLWVERTTLILVQSLPGISRWFEVEKREVVEMSPLENAIEVLENKNQQLRTLISQCQTRQMQNINPLTMCLNGVIDAAVNGGVARYQE

pLDDT: mean 92.68, std 4.45, range [80.12, 98.56]

Radius of gyration: 19.74 Å; chains: 1; bounding box: 48×48×48 Å